Protein AF-A0A1G1FJ54-F1 (afdb_monomer)

Solvent-accessible surface area (backbone atoms only — not comparable to full-atom values): 9979 Å² total; per-residue (Å²): 138,80,79,83,78,79,80,74,56,72,66,58,54,52,51,51,53,50,50,53,51,52,52,52,50,51,50,51,52,50,54,48,51,51,51,51,52,49,51,51,52,30,52,54,30,27,48,50,33,50,55,50,43,45,62,42,48,56,47,57,76,67,45,85,83,59,65,62,60,59,53,53,58,75,43,44,70,59,38,48,54,28,48,55,57,27,47,71,51,42,58,76,86,51,28,61,59,47,52,52,42,47,47,54,47,52,49,55,61,60,71,51,74,78,68,86,75,81,49,68,68,60,46,51,51,51,40,55,50,49,53,53,43,52,51,60,47,46,59,78,54,43,67,89,73,50,52,75,67,53,54,50,53,53,50,52,51,51,51,52,51,49,53,52,50,52,55,55,53,60,62,62,74,72,76,122

Radius of gyration: 26.47 Å; Cα contacts (8 Å, |Δi|>4): 74; chains: 1; bounding box: 89×39×66 Å

Foldseek 3Di:
DDDPPPPDPPVVVVVVVVVVVVVVVVVVVVVVVVVVVLVLQLLLLLVQLCVLCVQLLVCLVPCPPDQNLCSCVVSVVSNVVSLVSNLVSADPVVNVQLVVLVVVLVVVNVVCPPDDPPDSVVRNVVSVVNNVSSVSNSVSSCPVVDDPVNVVVSVVVVVVVVVVVVVVVVVVVVPD

Mean predicted aligned error: 14.03 Å

pLDDT: mean 73.48, std 14.41, range [42.59, 93.81]

Secondary structure (DSSP, 8-state):
---------HHHHHHHHHHHHHHHHHHHHHHHHHHHHHHHHHHHHHHHHHHHHHHHHHHHHH-SSS-HHHHHHHHHHHHHHHHHHHHHHS-HHHHHHHHHHHHHHHHHHHH--------HHHHHHHHHHHHHHHHHHHGGGTTTTS-HHHHHHHHHHHHHHHHHHHHHHHHHTT--

Sequence (176 aa):
MGEPNQITDPFMDKLIIAAISAIGGAICVYLGAVRIAQKNRRVESGFKLYDTFRHTINSLERAENFDTQDILKRDFGEQTRAAEHFGFFLPLRQRKAFTKAWNAYKQKYSENKFSDIGERDKRDSLRKFALNHIYNILKFTGYRQYTFREKIKILWNNIKLKIKKTAQQGVQGNRD

Structure (mmCIF, N/CA/C/O backbone):
data_AF-A0A1G1FJ54-F1
#
_entry.id   AF-A0A1G1FJ54-F1
#
loop_
_atom_site.group_PDB
_atom_site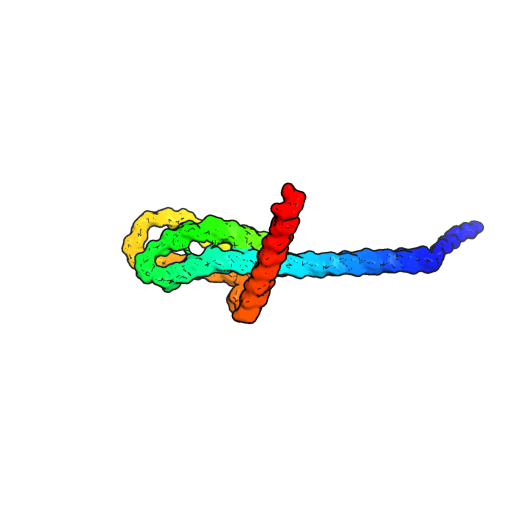.id
_atom_site.type_symbol
_atom_site.label_atom_id
_atom_site.label_alt_id
_atom_site.label_comp_id
_atom_site.label_asym_id
_atom_site.label_entity_id
_atom_site.label_seq_id
_atom_site.pdbx_PDB_ins_code
_atom_site.Cartn_x
_atom_site.Cartn_y
_atom_site.Cartn_z
_atom_site.occupancy
_atom_site.B_iso_or_equiv
_atom_site.auth_seq_id
_atom_site.auth_comp_id
_atom_site.auth_asym_id
_atom_site.auth_atom_id
_atom_site.pdbx_PDB_model_num
ATOM 1 N N . MET A 1 1 ? 66.825 -1.710 -36.374 1.00 44.09 1 MET A N 1
ATOM 2 C CA . MET A 1 1 ? 65.741 -2.035 -35.427 1.00 44.09 1 MET A CA 1
ATOM 3 C C . MET A 1 1 ? 64.558 -1.168 -35.815 1.00 44.09 1 MET A C 1
ATOM 5 O O . MET A 1 1 ? 64.580 0.016 -35.524 1.00 44.09 1 MET A O 1
ATOM 9 N N . GLY A 1 2 ? 63.636 -1.701 -36.618 1.00 42.59 2 GLY A N 1
ATOM 10 C CA . GLY A 1 2 ? 62.422 -0.983 -37.005 1.00 42.59 2 GLY A CA 1
ATOM 11 C C . GLY A 1 2 ? 61.306 -1.381 -36.053 1.00 42.59 2 GLY A C 1
ATOM 12 O O . GLY A 1 2 ? 60.999 -2.568 -35.960 1.00 42.59 2 GLY A O 1
ATOM 13 N N . GLU A 1 3 ? 60.753 -0.421 -35.318 1.00 51.97 3 GLU A N 1
ATOM 14 C CA . GLU A 1 3 ? 59.522 -0.650 -34.565 1.00 51.97 3 GLU A CA 1
ATOM 15 C C . GLU A 1 3 ? 58.370 -0.923 -35.546 1.00 51.97 3 GL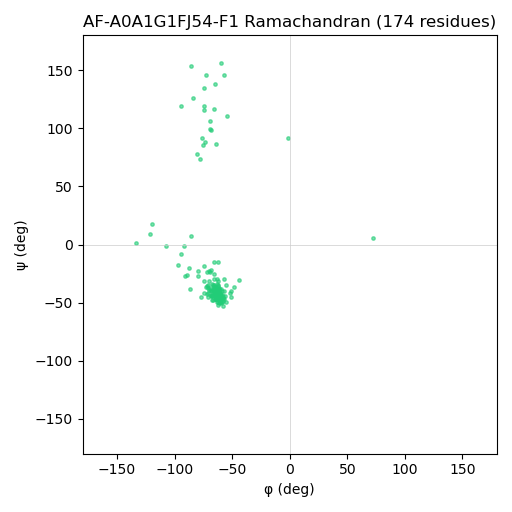U A C 1
ATOM 17 O O . GLU A 1 3 ? 58.281 -0.262 -3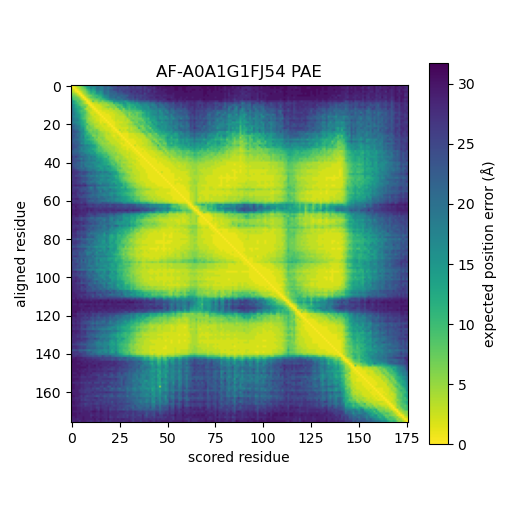6.587 1.00 51.97 3 GLU A O 1
ATOM 22 N N . PRO A 1 4 ? 57.486 -1.895 -35.265 1.00 48.50 4 PRO A N 1
ATOM 23 C CA . PRO A 1 4 ? 56.309 -2.108 -36.087 1.00 48.50 4 PRO A CA 1
ATOM 24 C C . PRO A 1 4 ? 55.343 -0.935 -35.888 1.00 48.50 4 PRO A C 1
ATOM 26 O O . PRO A 1 4 ? 54.674 -0.830 -34.861 1.00 48.50 4 PRO A O 1
ATOM 29 N N . ASN A 1 5 ? 55.265 -0.063 -36.897 1.00 54.47 5 ASN A N 1
ATOM 30 C CA . ASN A 1 5 ? 54.214 0.942 -37.025 1.00 54.47 5 ASN A CA 1
ATOM 31 C C . ASN A 1 5 ? 52.850 0.246 -36.959 1.00 54.47 5 ASN A C 1
ATOM 33 O O . ASN A 1 5 ? 52.464 -0.478 -37.880 1.00 54.47 5 ASN A O 1
ATOM 37 N N . GLN A 1 6 ? 52.116 0.468 -35.869 1.00 57.41 6 GLN A N 1
ATOM 38 C CA . GLN A 1 6 ? 50.710 0.102 -35.785 1.00 57.41 6 GLN A CA 1
ATOM 39 C C . GLN A 1 6 ? 49.927 1.011 -36.734 1.00 57.41 6 GLN A C 1
ATOM 41 O O . GLN A 1 6 ? 49.627 2.158 -36.417 1.00 57.41 6 GLN A O 1
ATOM 46 N N . ILE A 1 7 ? 49.623 0.500 -37.926 1.00 51.94 7 ILE A N 1
ATOM 47 C CA . ILE A 1 7 ? 48.659 1.118 -38.832 1.00 51.94 7 ILE A CA 1
ATOM 48 C C . ILE A 1 7 ? 47.275 0.794 -38.265 1.00 51.94 7 ILE A C 1
ATOM 50 O O . ILE A 1 7 ? 46.714 -0.265 -38.540 1.00 51.94 7 ILE A O 1
ATOM 54 N N . THR A 1 8 ? 46.736 1.673 -37.425 1.00 59.03 8 THR A N 1
ATOM 55 C CA . THR A 1 8 ? 45.304 1.661 -37.117 1.00 59.03 8 THR A CA 1
ATOM 56 C C . THR A 1 8 ? 44.565 2.226 -38.325 1.00 59.03 8 THR A C 1
ATOM 58 O O . THR A 1 8 ? 44.776 3.373 -38.718 1.00 59.03 8 THR A O 1
ATOM 61 N N . ASP A 1 9 ? 43.748 1.389 -38.966 1.00 62.34 9 ASP A N 1
ATOM 62 C CA . ASP A 1 9 ? 42.935 1.791 -40.110 1.00 62.34 9 ASP A CA 1
ATOM 63 C C . ASP A 1 9 ? 41.881 2.822 -39.647 1.00 62.34 9 ASP A C 1
ATOM 65 O O . ASP A 1 9 ? 41.004 2.481 -38.844 1.00 62.34 9 ASP A O 1
ATOM 69 N N . PRO A 1 10 ? 41.914 4.074 -40.145 1.00 64.88 10 PRO A N 1
ATOM 70 C CA . PRO A 1 10 ? 40.983 5.126 -39.735 1.00 64.88 10 PRO A CA 1
ATOM 71 C C . PRO A 1 10 ? 39.515 4.796 -40.057 1.00 64.88 10 PRO A C 1
ATOM 73 O O . PRO A 1 10 ? 38.603 5.446 -39.534 1.00 64.88 10 PRO A O 1
ATOM 76 N N . PHE A 1 11 ? 39.256 3.806 -40.917 1.00 62.19 11 PHE A N 1
ATOM 77 C CA . PHE A 1 11 ? 37.918 3.275 -41.156 1.00 62.19 11 PHE A CA 1
ATOM 78 C C . PHE A 1 11 ? 37.430 2.399 -39.993 1.00 62.19 11 PHE A C 1
ATOM 80 O O . PHE A 1 11 ? 36.283 2.537 -39.558 1.00 62.19 11 PHE A O 1
ATOM 87 N N . MET A 1 12 ? 38.308 1.558 -39.438 1.00 60.50 12 MET A N 1
ATOM 88 C CA . MET A 1 12 ? 38.001 0.695 -38.292 1.00 60.50 12 MET A CA 1
ATOM 89 C C . MET A 1 12 ? 37.719 1.518 -37.029 1.00 60.50 12 MET A C 1
ATOM 91 O O . MET A 1 12 ? 36.759 1.224 -36.316 1.00 60.50 12 MET A O 1
ATOM 95 N N . ASP A 1 13 ? 38.449 2.614 -36.810 1.00 64.94 13 ASP A N 1
ATOM 96 C CA . ASP A 1 13 ? 38.224 3.510 -35.665 1.00 64.94 13 ASP A CA 1
ATOM 97 C C . ASP A 1 13 ? 36.850 4.200 -35.717 1.00 64.94 13 ASP A C 1
ATOM 99 O O . ASP A 1 13 ? 36.134 4.274 -34.714 1.00 64.94 13 ASP A O 1
ATOM 103 N N . LYS A 1 14 ? 36.412 4.648 -36.903 1.00 71.00 14 LYS A N 1
ATOM 104 C CA . LYS A 1 14 ? 35.072 5.239 -37.089 1.00 71.00 14 LYS A CA 1
ATOM 105 C C . LYS A 1 14 ? 33.958 4.220 -36.855 1.00 71.00 14 LYS A C 1
ATOM 107 O O . LYS A 1 14 ? 32.919 4.567 -36.291 1.00 71.00 14 LYS A O 1
ATOM 112 N N . LEU A 1 15 ? 34.177 2.971 -37.262 1.00 69.25 15 LEU A N 1
ATOM 113 C CA . LEU A 1 15 ? 33.213 1.884 -37.104 1.00 69.25 15 LEU A CA 1
ATOM 114 C C . LEU A 1 15 ? 33.066 1.479 -35.627 1.00 69.25 15 LEU A C 1
ATOM 116 O O . LEU A 1 15 ? 31.947 1.288 -35.148 1.00 69.25 15 LEU A O 1
ATOM 120 N N . ILE A 1 16 ? 34.174 1.463 -34.878 1.00 71.81 16 ILE A N 1
ATOM 121 C CA . ILE A 1 16 ? 34.190 1.239 -33.424 1.00 71.81 16 ILE A CA 1
ATOM 122 C C . ILE A 1 16 ? 33.455 2.371 -32.686 1.00 71.81 16 ILE A C 1
ATOM 124 O O . ILE A 1 16 ? 32.590 2.099 -31.851 1.00 71.81 16 ILE A O 1
ATOM 128 N N . ILE A 1 17 ? 33.722 3.640 -33.021 1.00 73.62 17 ILE A N 1
ATOM 129 C CA . ILE A 1 17 ? 33.054 4.799 -32.396 1.00 73.62 17 ILE A CA 1
ATOM 130 C C . ILE A 1 17 ? 31.543 4.794 -32.677 1.00 73.62 17 ILE A C 1
ATOM 132 O O . ILE A 1 17 ? 30.739 5.055 -31.772 1.00 73.62 17 ILE A O 1
ATOM 136 N N . ALA A 1 18 ? 31.136 4.462 -33.905 1.00 70.50 18 ALA A N 1
ATOM 137 C CA . ALA A 1 18 ? 29.727 4.340 -34.272 1.00 70.50 18 ALA A CA 1
ATOM 138 C C . ALA A 1 18 ? 29.033 3.204 -33.500 1.00 70.50 18 ALA A C 1
ATOM 140 O O . ALA A 1 18 ? 27.938 3.405 -32.968 1.00 70.50 18 ALA A O 1
ATOM 141 N N . ALA A 1 19 ? 29.685 2.044 -33.365 1.00 68.31 19 ALA A N 1
ATOM 142 C CA . ALA 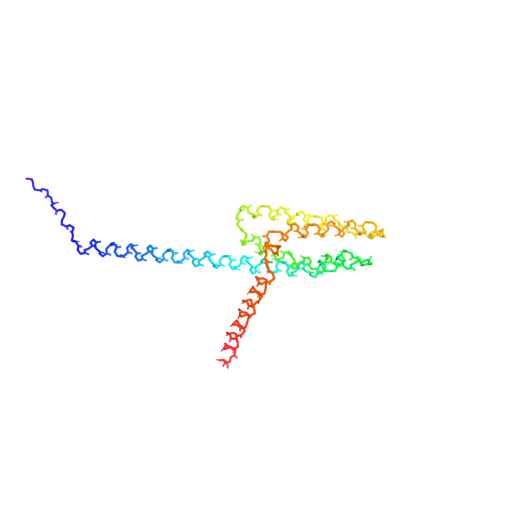A 1 19 ? 29.160 0.908 -32.609 1.00 68.31 19 ALA A CA 1
ATOM 143 C C . ALA A 1 19 ? 29.000 1.227 -31.112 1.00 68.31 19 ALA A C 1
ATOM 145 O O . ALA A 1 19 ? 27.942 0.967 -30.537 1.00 68.31 19 ALA A O 1
ATOM 146 N N . ILE A 1 20 ? 30.000 1.862 -30.487 1.00 72.88 20 ILE A N 1
ATOM 147 C CA . ILE A 1 20 ? 29.936 2.282 -29.076 1.00 72.88 20 ILE A CA 1
ATOM 148 C C . ILE A 1 20 ? 28.807 3.299 -28.862 1.00 72.88 20 ILE A C 1
ATOM 150 O O . ILE A 1 20 ? 28.046 3.187 -27.899 1.00 72.88 20 ILE A O 1
ATOM 154 N N . SER A 1 21 ? 28.652 4.256 -29.779 1.00 72.06 21 SER A N 1
ATOM 155 C CA . SER A 1 21 ? 27.600 5.279 -29.707 1.00 72.06 21 SER A CA 1
ATOM 156 C C . SER A 1 21 ? 26.198 4.675 -29.847 1.00 72.06 21 SER A C 1
ATOM 158 O O . SER A 1 21 ? 25.289 5.038 -29.097 1.00 72.06 21 SER A O 1
ATOM 160 N N . ALA A 1 22 ? 26.022 3.710 -30.754 1.00 71.56 22 ALA A N 1
ATOM 161 C CA . ALA A 1 22 ? 24.760 2.998 -30.938 1.00 71.56 22 ALA A CA 1
ATOM 162 C C . ALA A 1 22 ? 24.394 2.147 -29.708 1.00 71.56 22 ALA A C 1
ATOM 164 O O . ALA A 1 22 ? 23.253 2.196 -29.239 1.00 71.56 22 ALA A O 1
ATOM 165 N N . ILE A 1 23 ? 25.365 1.426 -29.136 1.00 76.69 23 ILE A N 1
ATOM 166 C CA . ILE A 1 23 ? 25.178 0.629 -27.914 1.00 76.69 23 ILE A CA 1
ATOM 167 C C . ILE A 1 23 ? 24.843 1.542 -26.727 1.00 76.69 23 ILE A C 1
ATOM 169 O O . ILE A 1 23 ? 23.872 1.291 -26.010 1.00 76.69 23 ILE A O 1
ATOM 173 N N . GLY A 1 24 ? 25.587 2.636 -26.546 1.00 70.62 24 GLY A N 1
ATOM 174 C CA . GLY A 1 24 ? 25.329 3.623 -25.496 1.00 70.62 24 GLY A CA 1
ATOM 175 C C . GLY A 1 24 ? 23.935 4.249 -25.610 1.00 70.62 24 GLY A C 1
ATOM 176 O O . GLY A 1 24 ? 23.204 4.324 -24.620 1.00 70.62 24 GLY A O 1
ATOM 177 N N . GLY A 1 25 ? 23.522 4.626 -26.825 1.00 73.00 25 GLY A N 1
ATOM 178 C CA . GLY A 1 25 ? 22.178 5.131 -27.106 1.00 73.00 25 GLY A CA 1
ATOM 179 C C . GLY A 1 25 ? 21.081 4.118 -26.765 1.00 73.00 25 GLY A C 1
ATOM 180 O O . GLY A 1 25 ? 20.123 4.457 -26.064 1.00 73.00 25 GLY A O 1
ATOM 181 N N . ALA A 1 26 ? 21.243 2.858 -27.181 1.00 72.69 26 ALA A N 1
ATOM 182 C CA . ALA A 1 26 ? 20.293 1.784 -26.892 1.00 72.69 26 ALA A CA 1
ATOM 183 C C . ALA A 1 26 ? 20.158 1.513 -25.382 1.00 72.69 26 ALA A C 1
ATOM 185 O O . ALA A 1 26 ? 19.041 1.384 -24.874 1.00 72.69 26 ALA A O 1
ATOM 186 N N . ILE A 1 27 ? 21.276 1.502 -24.645 1.00 78.81 27 ILE A N 1
ATOM 187 C CA . ILE A 1 27 ? 21.284 1.343 -23.184 1.00 78.81 27 ILE A CA 1
ATOM 188 C C . ILE A 1 27 ? 20.539 2.503 -22.513 1.00 78.81 27 ILE A C 1
ATOM 190 O O . ILE A 1 27 ? 19.690 2.271 -21.651 1.00 78.81 27 ILE A O 1
ATOM 194 N N . CYS A 1 28 ? 20.797 3.748 -22.918 1.00 70.75 28 CYS A N 1
ATOM 195 C CA . CYS A 1 28 ? 20.122 4.923 -22.362 1.00 70.75 28 CYS A CA 1
ATOM 196 C C . CYS A 1 28 ? 18.604 4.894 -22.593 1.00 70.75 28 CYS A C 1
ATOM 198 O O . CYS A 1 28 ? 17.834 5.142 -21.658 1.00 70.75 28 CYS A O 1
ATOM 200 N N . VAL A 1 29 ? 18.163 4.542 -23.806 1.00 74.94 29 VAL A N 1
ATOM 201 C CA . VAL A 1 29 ? 16.735 4.403 -24.136 1.00 74.94 29 VAL A CA 1
ATOM 202 C C . VAL A 1 29 ? 16.095 3.284 -23.313 1.00 74.94 29 VAL A C 1
ATOM 204 O O . VAL A 1 29 ? 15.032 3.490 -22.722 1.00 74.94 29 VAL A O 1
ATOM 207 N N . TYR A 1 30 ? 16.758 2.130 -23.197 1.00 76.00 30 TYR A N 1
ATOM 208 C CA . TYR A 1 30 ? 16.279 1.008 -22.390 1.00 76.00 30 TYR A CA 1
ATOM 209 C C . TYR A 1 30 ? 16.140 1.383 -20.908 1.00 76.00 30 TYR A C 1
ATOM 211 O O . TYR A 1 30 ? 15.076 1.194 -20.314 1.00 76.00 30 TYR A O 1
ATOM 219 N N . LEU A 1 31 ? 17.170 1.988 -20.309 1.00 76.62 31 LEU A N 1
ATOM 220 C CA . LEU A 1 31 ? 17.135 2.437 -18.914 1.00 76.62 31 LEU A CA 1
ATOM 221 C C . LEU A 1 31 ? 16.042 3.492 -18.679 1.00 76.62 31 LEU A C 1
ATOM 223 O O . LEU A 1 31 ? 15.364 3.464 -17.645 1.00 76.62 31 LEU A O 1
ATOM 227 N N . GLY A 1 32 ? 15.831 4.396 -19.641 1.00 72.38 32 GLY A N 1
ATOM 228 C CA . GLY A 1 32 ? 14.728 5.356 -19.629 1.00 72.38 32 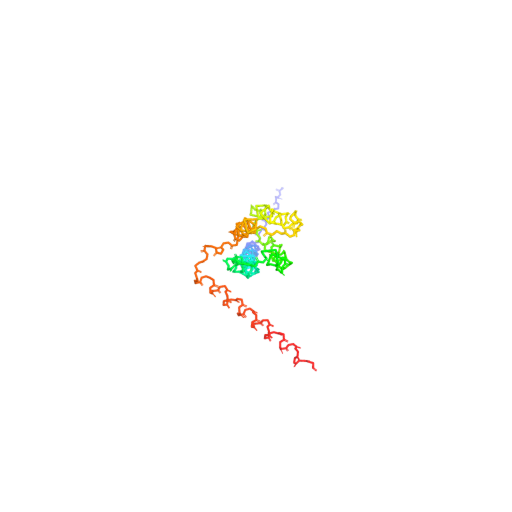GLY A CA 1
ATOM 229 C C . GLY A 1 32 ? 13.360 4.669 -19.628 1.00 72.38 32 GLY A C 1
ATOM 230 O O . GLY A 1 32 ? 12.526 4.948 -18.761 1.00 72.38 32 GLY A O 1
ATOM 231 N N . ALA A 1 33 ? 13.148 3.714 -20.536 1.00 74.00 33 ALA A N 1
ATOM 232 C CA . ALA A 1 33 ? 11.910 2.943 -20.631 1.00 74.00 33 ALA A CA 1
ATOM 233 C C . ALA A 1 33 ? 11.633 2.127 -19.356 1.00 74.00 33 ALA A C 1
ATOM 235 O O . ALA A 1 33 ? 10.508 2.136 -18.847 1.00 74.00 33 ALA A O 1
ATOM 236 N N . VAL A 1 34 ? 12.658 1.491 -18.777 1.00 74.38 34 VAL A N 1
ATOM 237 C CA . VAL A 1 34 ? 12.549 0.743 -17.514 1.00 74.38 34 VAL A CA 1
ATOM 238 C C . VAL A 1 34 ? 12.144 1.665 -16.361 1.00 74.38 34 VAL A C 1
ATOM 240 O O . VAL A 1 34 ? 11.240 1.321 -15.594 1.00 74.38 34 VAL A O 1
ATOM 243 N N . ARG A 1 35 ? 12.739 2.863 -16.252 1.00 75.12 35 ARG A N 1
ATOM 244 C CA . ARG A 1 35 ? 12.351 3.852 -15.228 1.00 75.12 35 ARG A CA 1
ATOM 245 C C . ARG A 1 35 ? 10.896 4.294 -15.375 1.00 75.12 35 ARG A C 1
ATOM 247 O O . ARG A 1 35 ? 10.183 4.379 -14.373 1.00 75.12 35 ARG A O 1
ATOM 254 N N . ILE A 1 36 ? 10.438 4.547 -16.602 1.00 73.44 36 ILE A N 1
ATOM 255 C CA . ILE A 1 36 ? 9.043 4.927 -16.878 1.00 73.44 36 ILE A CA 1
ATOM 256 C C . ILE A 1 36 ? 8.093 3.781 -16.509 1.00 73.44 36 ILE A C 1
ATOM 258 O O . ILE A 1 36 ? 7.098 4.001 -15.815 1.00 73.44 36 ILE A O 1
ATOM 262 N N . ALA A 1 37 ? 8.419 2.546 -16.897 1.00 74.56 37 ALA A N 1
ATOM 263 C CA . ALA A 1 37 ? 7.619 1.370 -16.573 1.00 74.56 37 ALA A CA 1
ATOM 264 C C . ALA A 1 37 ? 7.519 1.140 -15.056 1.00 74.56 37 ALA A C 1
ATOM 266 O O . ALA A 1 37 ? 6.427 0.900 -14.541 1.00 74.56 37 ALA A O 1
ATOM 267 N N . GLN A 1 38 ? 8.626 1.271 -14.317 1.00 77.00 38 GLN A N 1
ATOM 268 C CA . GLN A 1 38 ? 8.625 1.171 -12.854 1.00 77.00 38 GLN A CA 1
ATOM 269 C C . GLN A 1 38 ? 7.787 2.273 -12.198 1.00 77.00 38 GLN A C 1
ATOM 271 O O . GLN A 1 38 ? 7.016 1.988 -11.280 1.00 77.00 38 GLN A O 1
ATOM 276 N N . LYS A 1 39 ? 7.879 3.518 -12.689 1.00 79.75 39 LYS A N 1
ATOM 277 C CA . LYS A 1 39 ? 7.046 4.631 -12.211 1.00 79.75 39 LYS A CA 1
ATOM 278 C C . LYS A 1 39 ? 5.558 4.336 -12.415 1.00 79.75 39 LYS A C 1
ATOM 280 O O . LYS A 1 39 ? 4.779 4.511 -11.482 1.00 79.75 39 LYS A O 1
ATOM 285 N N . ASN A 1 40 ? 5.174 3.836 -13.588 1.00 78.69 40 ASN A N 1
ATOM 286 C CA . ASN A 1 40 ? 3.783 3.486 -13.884 1.00 78.69 40 ASN A CA 1
ATOM 287 C C .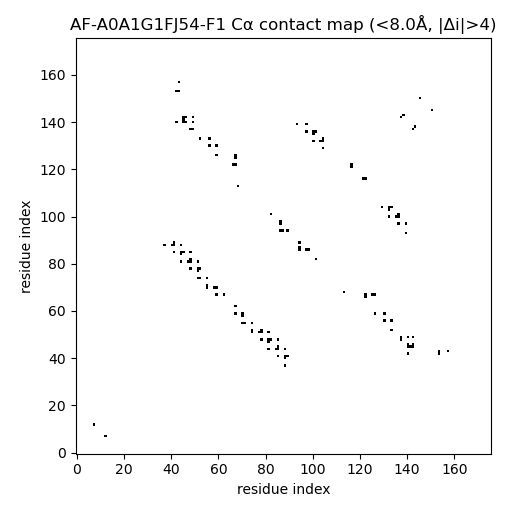 ASN A 1 40 ? 3.280 2.343 -12.992 1.00 78.69 40 ASN A C 1
ATOM 289 O O . ASN A 1 40 ? 2.210 2.468 -12.401 1.00 78.69 40 ASN A O 1
ATOM 293 N N . ARG A 1 41 ? 4.078 1.282 -12.803 1.00 82.88 41 ARG A N 1
ATOM 294 C CA . ARG A 1 41 ? 3.733 0.165 -11.901 1.00 82.88 41 ARG A CA 1
ATOM 295 C C . ARG A 1 41 ? 3.583 0.613 -10.449 1.00 82.88 41 ARG A C 1
ATOM 297 O O . ARG A 1 41 ? 2.691 0.140 -9.745 1.00 82.88 41 ARG A O 1
ATOM 304 N N . ARG A 1 42 ? 4.414 1.553 -9.988 1.00 85.38 42 ARG A N 1
ATOM 305 C CA . ARG A 1 42 ? 4.272 2.159 -8.657 1.00 85.38 42 ARG A CA 1
ATOM 306 C C . ARG A 1 42 ? 2.952 2.918 -8.518 1.00 85.38 42 ARG A C 1
ATOM 308 O O . ARG A 1 42 ? 2.282 2.783 -7.501 1.00 85.38 42 ARG A O 1
ATOM 315 N N . VAL A 1 43 ? 2.587 3.717 -9.518 1.00 83.06 43 VAL A N 1
ATOM 316 C CA . VAL A 1 43 ? 1.331 4.479 -9.506 1.00 83.06 43 VAL A CA 1
ATOM 317 C C . VAL A 1 43 ? 0.126 3.537 -9.522 1.00 83.06 43 VAL A C 1
ATOM 319 O O . VAL A 1 43 ? -0.768 3.675 -8.695 1.00 83.06 43 VAL A O 1
ATOM 322 N N . GLU A 1 44 ? 0.129 2.535 -10.401 1.00 84.38 44 GLU A N 1
ATOM 323 C CA . GLU A 1 44 ? -0.943 1.540 -10.507 1.00 84.38 44 GLU A CA 1
ATOM 324 C C . GLU A 1 44 ? -1.113 0.731 -9.212 1.00 84.38 44 GLU A C 1
ATOM 326 O O . GLU A 1 44 ? -2.222 0.599 -8.693 1.00 84.38 44 GLU A O 1
ATOM 331 N N . SER A 1 45 ? -0.014 0.233 -8.639 1.00 87.56 45 SER A N 1
ATOM 332 C CA . SER A 1 45 ? -0.053 -0.488 -7.360 1.00 87.56 45 SER A CA 1
ATOM 333 C C . SER A 1 45 ? -0.478 0.408 -6.195 1.00 87.56 45 SER A C 1
ATOM 335 O O . SER A 1 45 ? -1.215 -0.045 -5.322 1.00 87.56 45 SER A O 1
ATOM 337 N N . GLY A 1 46 ? -0.088 1.686 -6.205 1.00 88.12 46 GLY A N 1
ATOM 338 C CA . GLY A 1 46 ? -0.562 2.675 -5.240 1.00 88.12 46 GLY A CA 1
ATOM 339 C C . GLY A 1 46 ? -2.065 2.926 -5.356 1.00 88.12 46 GLY A C 1
ATOM 340 O O . GLY A 1 46 ? -2.732 3.055 -4.331 1.00 88.12 46 GLY A O 1
ATOM 341 N N . PHE A 1 47 ? -2.607 2.961 -6.582 1.00 84.88 47 PHE A N 1
ATOM 342 C CA . PHE A 1 47 ? -4.047 3.105 -6.816 1.00 84.88 47 PHE A CA 1
ATOM 343 C C . PHE A 1 47 ? -4.796 1.925 -6.222 1.00 84.88 47 PHE A C 1
ATOM 345 O O . PHE A 1 47 ? -5.741 2.110 -5.467 1.00 84.88 47 PHE A O 1
ATOM 352 N N . LYS A 1 48 ? -4.333 0.713 -6.539 1.00 87.06 48 LYS A N 1
ATOM 353 C CA . LYS A 1 48 ? -4.935 -0.521 -6.045 1.00 87.06 48 LYS A CA 1
ATOM 354 C C . LYS A 1 48 ? -4.923 -0.561 -4.519 1.00 87.06 48 LYS A C 1
ATOM 356 O O . LYS A 1 48 ? -5.942 -0.876 -3.921 1.00 87.06 48 LYS A O 1
ATOM 361 N N . LEU A 1 49 ? -3.810 -0.170 -3.895 1.00 91.25 49 LEU A N 1
ATOM 362 C CA . LEU A 1 49 ? -3.722 -0.048 -2.441 1.00 91.25 49 LEU A CA 1
ATOM 363 C C . LEU A 1 49 ? -4.757 0.938 -1.891 1.00 91.25 49 LEU A C 1
ATOM 365 O O . LEU A 1 49 ? -5.503 0.597 -0.977 1.00 91.25 49 LEU A O 1
ATOM 369 N N . TYR A 1 50 ? -4.841 2.139 -2.463 1.00 89.38 50 TYR A N 1
ATOM 370 C CA . TYR A 1 50 ? -5.836 3.130 -2.055 1.00 89.38 50 TYR A CA 1
ATOM 371 C C . TYR A 1 50 ? -7.270 2.610 -2.199 1.00 89.38 50 TYR A C 1
ATOM 373 O O . TYR A 1 50 ? -8.060 2.744 -1.269 1.00 89.38 50 TYR A O 1
ATOM 381 N N . ASP A 1 51 ? -7.589 1.988 -3.329 1.00 86.31 51 ASP A N 1
ATOM 382 C CA . ASP A 1 51 ? -8.920 1.464 -3.628 1.00 86.31 51 ASP A CA 1
ATOM 383 C C . ASP A 1 51 ? -9.332 0.364 -2.635 1.00 86.31 51 ASP A C 1
ATOM 385 O O . ASP A 1 51 ? -10.426 0.425 -2.078 1.00 86.31 51 ASP A O 1
ATOM 389 N N . THR A 1 52 ? -8.410 -0.545 -2.282 1.00 89.25 52 THR A N 1
ATOM 390 C CA . THR A 1 52 ? -8.665 -1.575 -1.252 1.00 89.25 52 THR A CA 1
ATOM 391 C C . THR A 1 52 ? -8.930 -0.997 0.141 1.00 89.25 52 THR A C 1
ATOM 393 O O . THR A 1 52 ? -9.682 -1.577 0.918 1.00 89.25 52 THR A O 1
ATOM 396 N N . PHE A 1 53 ? -8.361 0.167 0.470 1.00 88.50 53 PHE A N 1
ATOM 397 C CA . PHE A 1 53 ? -8.638 0.850 1.737 1.00 88.50 53 PHE A CA 1
ATOM 398 C C . PHE A 1 53 ? -9.851 1.774 1.675 1.00 88.50 53 PHE A C 1
ATOM 400 O O . PHE A 1 53 ? -10.404 2.116 2.717 1.00 88.50 53 PHE A O 1
ATOM 407 N N . ARG A 1 54 ? -10.283 2.195 0.483 1.00 85.62 54 ARG A N 1
ATOM 408 C CA . ARG A 1 54 ? -11.359 3.176 0.308 1.00 85.62 54 ARG A CA 1
ATOM 409 C C . ARG A 1 54 ? -12.674 2.692 0.910 1.00 85.62 54 ARG A C 1
ATOM 411 O O . ARG A 1 54 ? -13.349 3.462 1.590 1.00 85.62 54 ARG A O 1
ATOM 418 N N . HIS A 1 55 ? -13.031 1.430 0.681 1.00 81.00 55 HIS A N 1
ATOM 419 C CA . HIS A 1 55 ? -14.250 0.843 1.240 1.00 81.00 55 HIS A CA 1
ATOM 420 C C . HIS A 1 55 ? -14.206 0.789 2.767 1.00 81.00 55 HIS A C 1
ATOM 422 O O . HIS A 1 55 ? -15.178 1.171 3.421 1.00 81.00 55 HIS A O 1
ATOM 428 N N . THR A 1 56 ? -13.066 0.398 3.332 1.00 85.50 56 THR A N 1
ATOM 429 C CA . THR A 1 56 ? -12.836 0.374 4.778 1.00 85.50 56 THR A CA 1
ATOM 430 C C . THR A 1 56 ? -12.887 1.780 5.373 1.00 85.50 56 THR A C 1
ATOM 432 O O . THR A 1 56 ? -13.614 1.985 6.334 1.00 85.50 56 THR A O 1
ATOM 435 N N . ILE A 1 57 ? -12.220 2.775 4.774 1.00 85.94 57 ILE A N 1
ATOM 436 C CA . ILE A 1 57 ? -12.263 4.181 5.219 1.00 85.94 57 ILE A CA 1
ATOM 437 C C . ILE A 1 57 ? -13.700 4.698 5.226 1.00 85.94 57 ILE A C 1
ATOM 439 O O . ILE A 1 57 ? -14.167 5.162 6.258 1.00 85.94 57 ILE A O 1
ATOM 443 N N . ASN A 1 58 ? -14.424 4.555 4.113 1.00 83.69 58 ASN A N 1
ATOM 444 C CA . ASN A 1 58 ? -15.809 5.017 4.018 1.00 83.69 58 ASN A CA 1
ATOM 445 C C . ASN A 1 58 ? -16.710 4.340 5.058 1.00 83.69 58 ASN A C 1
ATOM 447 O O . ASN A 1 58 ? -17.603 4.977 5.610 1.00 83.69 58 ASN A O 1
ATOM 451 N N . SER A 1 59 ? -16.483 3.049 5.314 1.00 82.44 59 SER A N 1
ATOM 452 C CA . SER A 1 59 ? -17.234 2.294 6.319 1.00 82.44 59 SER A CA 1
ATOM 453 C C . SER A 1 59 ? -16.898 2.788 7.730 1.00 82.44 59 SER A C 1
ATOM 455 O O . SER A 1 59 ? -17.804 3.032 8.513 1.00 82.44 59 SER A O 1
ATOM 457 N N . LEU A 1 60 ? -15.617 3.016 8.040 1.00 80.44 60 LEU A N 1
ATOM 458 C CA . LEU A 1 60 ? -15.150 3.539 9.329 1.00 80.44 60 LEU A CA 1
ATOM 459 C C . LEU A 1 60 ? -15.574 4.995 9.577 1.00 80.44 60 LEU A C 1
ATOM 461 O O . LEU A 1 60 ? -15.824 5.383 10.713 1.00 80.44 60 LEU A O 1
ATOM 465 N N . GLU A 1 61 ? -15.657 5.829 8.544 1.00 80.94 61 GLU A N 1
ATOM 466 C CA . GLU A 1 61 ? -16.084 7.227 8.682 1.00 80.94 61 GLU A CA 1
ATOM 467 C C . GLU A 1 61 ? -17.595 7.346 8.907 1.00 80.94 61 GLU A C 1
ATOM 469 O O . GLU A 1 61 ? -18.028 8.239 9.629 1.00 80.94 61 GLU A O 1
ATOM 474 N N . ARG A 1 62 ? -18.383 6.420 8.344 1.00 75.12 62 ARG A N 1
ATOM 475 C CA . ARG A 1 62 ? -19.852 6.378 8.470 1.00 75.12 62 ARG A CA 1
ATOM 476 C C . ARG A 1 62 ? -20.356 5.480 9.604 1.00 75.12 62 ARG A C 1
ATOM 478 O O . ARG A 1 62 ? -21.553 5.457 9.874 1.00 75.12 62 ARG A O 1
ATOM 485 N N . ALA A 1 63 ? -19.474 4.718 10.246 1.00 62.44 63 ALA A N 1
ATOM 486 C CA . ALA A 1 63 ? -19.827 3.820 11.337 1.00 62.44 63 ALA A CA 1
ATOM 487 C C . ALA A 1 63 ? -20.081 4.604 12.633 1.00 62.44 63 ALA A C 1
ATOM 489 O O . ALA A 1 63 ? -19.185 4.741 13.461 1.00 62.44 63 ALA A O 1
ATOM 490 N N . GLU A 1 64 ? -21.307 5.098 12.822 1.00 60.47 64 GLU A N 1
ATOM 491 C CA . GLU A 1 64 ? -21.765 5.573 14.139 1.00 60.47 64 GLU A CA 1
ATOM 492 C C . GLU A 1 64 ? -22.182 4.406 15.055 1.00 60.47 64 GLU A C 1
ATOM 494 O O . GLU A 1 64 ? -22.025 4.505 16.269 1.00 60.47 64 GLU A O 1
ATOM 499 N N . ASN A 1 65 ? -22.627 3.273 14.481 1.00 56.38 65 ASN A N 1
ATOM 500 C CA . ASN A 1 65 ? -23.170 2.119 15.221 1.00 56.38 65 ASN A CA 1
ATOM 501 C C . ASN A 1 65 ? -22.633 0.737 14.781 1.00 56.38 65 ASN A C 1
ATOM 503 O O . ASN A 1 65 ? -23.071 -0.277 15.317 1.00 56.38 65 ASN A O 1
ATOM 507 N N . PHE A 1 66 ? -21.722 0.662 13.805 1.00 59.91 66 PHE A N 1
ATOM 508 C CA . PHE A 1 66 ? -21.231 -0.620 13.273 1.00 59.91 66 PHE A CA 1
ATOM 509 C C . PHE A 1 66 ? -20.059 -1.189 14.078 1.00 59.91 66 PHE A C 1
ATOM 511 O O . PHE A 1 66 ? -19.269 -0.439 14.659 1.00 59.91 66 PHE A O 1
ATOM 518 N N . ASP A 1 67 ? -19.908 -2.517 14.049 1.00 72.69 67 ASP A N 1
ATOM 519 C CA . ASP A 1 67 ? -18.710 -3.170 14.561 1.00 72.69 67 ASP A CA 1
ATOM 520 C C . ASP A 1 67 ? -17.514 -2.847 13.650 1.00 72.69 67 ASP A C 1
ATOM 522 O O . ASP A 1 67 ? -17.310 -3.426 12.579 1.00 72.69 67 ASP A O 1
ATOM 526 N N . THR A 1 68 ? -16.715 -1.874 14.091 1.00 73.31 68 THR A N 1
ATOM 527 C CA . THR A 1 68 ? -15.420 -1.490 13.516 1.00 73.31 68 THR A CA 1
ATOM 528 C C . THR A 1 68 ? -14.555 -2.710 13.177 1.00 73.31 68 THR A C 1
ATOM 530 O O . THR A 1 68 ? -13.779 -2.659 12.225 1.00 73.31 68 THR A O 1
ATOM 533 N N . GLN A 1 69 ? -14.682 -3.818 13.908 1.00 74.94 69 GLN A N 1
ATOM 534 C CA . GLN A 1 69 ? -13.905 -5.028 13.660 1.00 74.94 69 GLN A CA 1
ATOM 535 C C . GLN A 1 69 ? -14.310 -5.751 12.387 1.00 74.94 69 GLN A C 1
ATOM 537 O O . GLN A 1 69 ? -13.434 -6.144 11.621 1.00 74.94 69 GLN A O 1
ATOM 542 N N . ASP A 1 70 ? -15.607 -5.924 12.147 1.00 78.31 70 ASP A N 1
ATOM 543 C CA . ASP A 1 70 ? -16.099 -6.603 10.949 1.00 78.31 70 ASP A CA 1
ATOM 544 C C . ASP A 1 70 ? -15.700 -5.823 9.700 1.00 78.31 70 ASP A C 1
ATOM 546 O O . ASP A 1 70 ? -15.254 -6.399 8.706 1.00 78.31 70 ASP A O 1
ATOM 550 N N . ILE A 1 71 ? -15.737 -4.492 9.796 1.00 78.62 71 ILE A N 1
ATOM 551 C CA . ILE A 1 71 ? -15.247 -3.588 8.754 1.00 78.62 71 ILE A CA 1
ATOM 552 C C . ILE A 1 71 ? -13.755 -3.818 8.479 1.00 78.62 71 ILE A C 1
ATOM 554 O O . ILE A 1 71 ? -13.346 -3.871 7.319 1.00 78.62 71 ILE A O 1
ATOM 558 N N . LEU A 1 72 ? -12.935 -3.950 9.526 1.00 80.31 72 LEU A N 1
ATOM 559 C CA . LEU A 1 72 ? -11.498 -4.183 9.376 1.00 80.31 72 LEU A CA 1
ATOM 560 C C . LEU A 1 72 ? -11.195 -5.590 8.857 1.00 80.31 72 LEU A C 1
ATOM 562 O O . LEU A 1 72 ? -10.277 -5.740 8.055 1.00 80.31 72 LEU A O 1
ATOM 566 N N . LYS A 1 73 ? -11.956 -6.606 9.283 1.00 80.12 73 LYS A N 1
ATOM 567 C CA . LYS A 1 73 ? -11.748 -8.011 8.905 1.00 80.12 73 LYS A CA 1
ATOM 568 C C . LYS A 1 73 ? -12.107 -8.296 7.460 1.00 80.12 73 LYS A C 1
ATOM 570 O O . LYS A 1 73 ? -11.358 -9.004 6.786 1.00 80.12 73 LYS A O 1
ATOM 575 N N . ARG A 1 74 ? -13.218 -7.727 6.984 1.00 82.44 74 ARG A N 1
ATOM 576 C CA . ARG A 1 74 ? -13.771 -7.989 5.650 1.00 82.44 74 ARG A CA 1
ATOM 577 C C . ARG A 1 74 ? -12.731 -7.832 4.539 1.00 82.44 74 ARG A C 1
ATOM 579 O O . ARG A 1 74 ? -12.618 -8.700 3.681 1.00 82.44 74 ARG A O 1
ATOM 586 N N . ASP A 1 75 ? -11.941 -6.761 4.603 1.00 83.50 75 ASP A N 1
ATOM 587 C CA . ASP A 1 75 ? -11.061 -6.347 3.504 1.00 83.50 75 ASP A CA 1
ATOM 588 C C . ASP A 1 75 ? -9.561 -6.615 3.801 1.00 83.50 75 ASP A C 1
ATOM 590 O O . ASP A 1 75 ? -8.694 -6.355 2.961 1.00 83.50 75 ASP A O 1
ATOM 594 N N . PHE A 1 76 ? -9.211 -7.156 4.979 1.00 86.94 76 PHE A N 1
ATOM 595 C CA . PHE A 1 76 ? -7.816 -7.247 5.450 1.00 86.94 76 PHE A CA 1
ATOM 596 C C . PHE A 1 76 ? -6.909 -8.106 4.555 1.00 86.94 76 PHE A C 1
ATOM 598 O O . PHE A 1 76 ? -5.740 -7.774 4.320 1.00 86.94 76 PHE A O 1
ATOM 605 N N . GLY A 1 77 ? -7.438 -9.210 4.020 1.00 88.38 77 GLY A N 1
ATOM 606 C CA . GLY A 1 77 ? -6.697 -10.086 3.109 1.00 88.38 77 GLY A CA 1
ATOM 607 C C . GLY A 1 77 ? -6.336 -9.392 1.791 1.00 88.38 77 GLY A C 1
ATOM 608 O O . GLY A 1 77 ? -5.214 -9.527 1.295 1.00 88.38 77 GLY A O 1
ATOM 609 N N . GLU A 1 78 ? -7.254 -8.597 1.240 1.00 89.44 78 GLU A N 1
ATOM 610 C CA . GLU A 1 78 ? -7.017 -7.828 0.015 1.00 89.44 78 GLU A CA 1
ATOM 611 C C . GLU A 1 78 ? -6.055 -6.663 0.250 1.00 89.44 78 GLU A C 1
ATOM 613 O O . GLU A 1 78 ? -5.116 -6.475 -0.531 1.00 89.44 78 GLU A O 1
ATOM 618 N N . GLN A 1 79 ? -6.224 -5.947 1.366 1.00 91.31 79 GLN A N 1
ATOM 619 C CA . GLN A 1 79 ? -5.306 -4.896 1.810 1.00 91.31 79 GLN A CA 1
ATOM 620 C C . GLN A 1 79 ? -3.881 -5.429 1.968 1.00 91.31 79 GLN A C 1
ATOM 622 O O . GLN A 1 79 ? -2.929 -4.766 1.560 1.00 91.31 79 GLN A O 1
ATOM 627 N N . THR A 1 80 ? -3.724 -6.646 2.499 1.00 91.38 80 THR A N 1
ATOM 628 C CA . THR A 1 80 ? -2.412 -7.282 2.676 1.00 91.38 80 THR A CA 1
ATOM 629 C C . THR A 1 80 ? -1.712 -7.514 1.348 1.00 91.38 80 THR A C 1
ATOM 631 O O . THR A 1 80 ? -0.591 -7.040 1.150 1.00 91.38 80 THR A O 1
ATOM 634 N N . ARG A 1 81 ? -2.399 -8.148 0.392 1.00 92.50 81 ARG A N 1
ATOM 635 C CA . ARG A 1 81 ? -1.846 -8.382 -0.950 1.00 92.50 81 ARG A CA 1
ATOM 636 C C . ARG A 1 81 ? -1.515 -7.068 -1.655 1.00 92.50 81 ARG A C 1
ATOM 638 O O . ARG A 1 81 ? -0.472 -6.952 -2.299 1.00 92.50 81 ARG A O 1
ATOM 645 N N . ALA A 1 82 ? -2.389 -6.067 -1.543 1.00 91.88 82 ALA A N 1
ATOM 646 C CA . ALA A 1 82 ? -2.169 -4.763 -2.153 1.00 91.88 82 ALA A CA 1
ATOM 647 C C . ALA A 1 82 ? -0.973 -4.029 -1.521 1.00 91.88 82 ALA A C 1
ATOM 649 O O . ALA A 1 82 ? -0.179 -3.422 -2.245 1.00 91.88 82 ALA A O 1
ATOM 650 N N . ALA A 1 83 ? -0.810 -4.110 -0.197 1.00 93.31 83 ALA A N 1
ATOM 651 C CA . ALA A 1 83 ? 0.279 -3.473 0.535 1.00 93.31 83 ALA A CA 1
ATOM 652 C C . ALA A 1 83 ? 1.633 -4.106 0.197 1.00 93.31 83 ALA A C 1
ATOM 654 O O . ALA A 1 83 ? 2.598 -3.388 -0.065 1.00 93.31 83 ALA A O 1
ATOM 655 N N . GLU A 1 84 ? 1.702 -5.435 0.139 1.00 93.00 84 GLU A N 1
ATOM 656 C CA . GLU A 1 84 ? 2.912 -6.168 -0.249 1.00 93.00 84 GLU A CA 1
ATOM 657 C C . GLU A 1 84 ? 3.316 -5.857 -1.693 1.00 93.00 84 GLU A C 1
ATOM 659 O O . GLU A 1 84 ? 4.469 -5.503 -1.962 1.00 93.00 84 GLU A O 1
ATOM 664 N N . HIS A 1 85 ? 2.347 -5.886 -2.612 1.00 92.19 85 HIS A N 1
ATOM 665 C CA . HIS A 1 85 ? 2.576 -5.559 -4.016 1.00 92.19 85 HIS A CA 1
ATOM 666 C C . HIS A 1 85 ? 3.043 -4.107 -4.200 1.00 92.19 85 HIS A C 1
ATOM 668 O O . HIS A 1 85 ? 4.009 -3.854 -4.917 1.00 92.19 85 HIS A O 1
ATOM 674 N N . PHE A 1 86 ? 2.415 -3.137 -3.528 1.00 93.25 86 PHE A N 1
ATOM 675 C CA . PHE A 1 86 ? 2.853 -1.738 -3.569 1.00 93.25 86 PHE A CA 1
ATOM 676 C C . PHE A 1 86 ? 4.242 -1.541 -2.944 1.00 93.25 86 PHE A C 1
ATOM 678 O O . PHE A 1 86 ? 5.085 -0.841 -3.512 1.00 93.25 86 PHE A O 1
ATOM 685 N N . GLY A 1 87 ? 4.514 -2.203 -1.815 1.00 91.38 87 GLY A N 1
ATOM 686 C CA . GLY A 1 87 ? 5.810 -2.180 -1.141 1.00 91.38 87 GLY A CA 1
ATOM 687 C C . GLY A 1 87 ? 6.961 -2.612 -2.052 1.00 91.38 87 GLY A C 1
ATOM 688 O O . GLY A 1 87 ? 8.041 -2.020 -2.001 1.00 91.38 87 GLY A O 1
ATOM 689 N N . PHE A 1 88 ? 6.724 -3.566 -2.956 1.00 90.19 88 PHE A N 1
ATOM 690 C CA . PHE A 1 88 ? 7.708 -3.986 -3.954 1.00 90.19 88 PHE A CA 1
ATOM 691 C C . PHE A 1 88 ? 8.086 -2.867 -4.941 1.00 90.19 88 PHE A C 1
ATOM 693 O O . PHE A 1 88 ? 9.242 -2.762 -5.344 1.00 90.19 88 PHE A O 1
ATOM 700 N N . PHE A 1 89 ? 7.166 -1.972 -5.299 1.00 89.38 89 PHE A N 1
ATOM 701 C CA . PHE A 1 89 ? 7.445 -0.877 -6.242 1.00 89.38 89 PHE A CA 1
ATOM 702 C C . PHE A 1 89 ? 7.911 0.420 -5.574 1.00 89.38 89 PHE A C 1
ATOM 704 O O . PHE A 1 89 ? 8.226 1.398 -6.259 1.00 89.38 89 PHE A O 1
ATOM 711 N N . LEU A 1 90 ? 7.991 0.452 -4.242 1.00 89.38 90 LEU A N 1
ATOM 712 C CA . LEU A 1 90 ? 8.536 1.601 -3.534 1.00 89.38 90 LEU A CA 1
ATOM 713 C C . LEU A 1 90 ? 10.063 1.697 -3.695 1.00 89.38 90 LEU A C 1
ATOM 715 O O . LEU A 1 90 ? 10.754 0.674 -3.688 1.00 89.38 90 LEU A O 1
ATOM 719 N N . PRO A 1 91 ? 10.622 2.922 -3.756 1.00 87.69 91 PRO A N 1
ATOM 720 C CA . PRO A 1 91 ? 12.060 3.134 -3.633 1.00 87.69 91 PRO A CA 1
ATOM 721 C C . PRO A 1 91 ? 12.594 2.556 -2.319 1.00 87.69 91 PRO A C 1
ATOM 723 O O . PRO A 1 91 ? 11.930 2.665 -1.288 1.00 87.69 91 PRO A O 1
ATOM 726 N N . LEU A 1 92 ? 13.822 2.025 -2.314 1.00 85.62 92 LEU A N 1
ATOM 727 C CA . LEU A 1 92 ? 14.430 1.386 -1.133 1.00 85.62 92 LEU A CA 1
ATOM 728 C C . LEU A 1 92 ? 14.368 2.257 0.134 1.00 85.62 92 LEU A C 1
ATOM 730 O O . LEU A 1 92 ? 14.049 1.759 1.213 1.00 85.62 92 LEU A O 1
ATOM 734 N N . ARG A 1 93 ? 14.587 3.572 -0.009 1.00 87.00 93 ARG A N 1
ATOM 735 C CA . ARG A 1 93 ? 14.501 4.547 1.095 1.00 87.00 93 ARG A CA 1
ATOM 736 C C . ARG A 1 93 ? 13.099 4.631 1.715 1.00 87.00 93 ARG A C 1
ATOM 738 O O . ARG A 1 93 ? 12.975 4.878 2.907 1.00 87.00 93 ARG A O 1
ATOM 745 N N . GLN A 1 94 ? 12.049 4.413 0.922 1.00 89.44 94 GLN A N 1
ATOM 746 C CA . GLN A 1 94 ? 10.654 4.462 1.371 1.00 89.44 94 GLN A CA 1
ATOM 747 C C . GLN A 1 94 ? 10.143 3.093 1.836 1.00 89.44 94 GLN A C 1
ATOM 749 O O . GLN A 1 94 ? 9.283 3.051 2.712 1.00 89.44 94 GLN A O 1
ATOM 754 N N . ARG A 1 95 ? 10.694 1.983 1.315 1.00 90.69 95 ARG A N 1
ATOM 755 C CA . ARG A 1 95 ? 10.277 0.617 1.682 1.00 90.69 95 ARG A CA 1
ATOM 756 C C . ARG A 1 95 ? 10.353 0.366 3.181 1.00 90.69 95 ARG A C 1
ATOM 758 O O . ARG A 1 95 ? 9.365 -0.062 3.752 1.00 90.69 95 ARG A O 1
ATOM 765 N N . LYS A 1 96 ? 11.476 0.685 3.839 1.00 90.19 96 LYS A N 1
ATOM 766 C CA . LYS A 1 96 ? 11.631 0.450 5.290 1.00 90.19 96 LYS A CA 1
ATOM 767 C C . LYS A 1 96 ? 10.557 1.173 6.111 1.00 90.19 96 LYS A C 1
ATOM 769 O O . LYS A 1 96 ? 9.944 0.580 6.994 1.00 90.19 96 LYS A O 1
ATOM 774 N N . ALA A 1 97 ? 10.307 2.443 5.792 1.00 91.88 97 ALA A N 1
ATOM 775 C CA . ALA A 1 97 ? 9.300 3.249 6.475 1.00 91.88 97 ALA A CA 1
ATOM 776 C C . ALA A 1 97 ? 7.873 2.742 6.203 1.00 91.88 97 ALA A C 1
ATOM 778 O O . ALA A 1 97 ? 7.063 2.673 7.126 1.00 91.88 97 ALA A O 1
ATOM 779 N N . PHE A 1 98 ? 7.586 2.335 4.964 1.00 93.81 98 PHE A N 1
ATOM 780 C CA . PHE A 1 98 ? 6.316 1.718 4.593 1.00 93.81 98 PHE A CA 1
ATOM 781 C C . PHE A 1 98 ? 6.097 0.390 5.322 1.00 93.81 98 PHE A C 1
ATOM 783 O O . PHE A 1 98 ? 5.064 0.213 5.956 1.00 93.81 98 PHE A O 1
ATOM 790 N N . THR A 1 99 ? 7.081 -0.512 5.307 1.00 92.00 99 THR A N 1
ATOM 791 C CA . THR A 1 99 ? 7.016 -1.802 6.003 1.00 92.00 99 THR A CA 1
ATOM 792 C C . THR A 1 99 ? 6.796 -1.611 7.499 1.00 92.00 99 THR A C 1
ATOM 794 O O . THR A 1 99 ? 5.985 -2.321 8.082 1.00 92.00 99 THR A O 1
ATOM 797 N N . LYS A 1 100 ? 7.447 -0.621 8.125 1.00 92.88 100 LYS A N 1
ATOM 798 C CA . LYS A 1 100 ? 7.206 -0.282 9.535 1.00 92.88 100 LYS A CA 1
ATOM 799 C C . LYS A 1 100 ? 5.757 0.161 9.773 1.00 92.88 100 LYS A C 1
ATOM 801 O O . LYS A 1 100 ? 5.124 -0.333 10.700 1.00 92.88 100 LYS A O 1
ATOM 806 N N . ALA A 1 101 ? 5.223 1.054 8.937 1.00 91.06 101 ALA A N 1
ATOM 807 C CA . ALA A 1 101 ? 3.835 1.510 9.043 1.00 91.06 101 ALA A CA 1
ATOM 808 C C . ALA A 1 101 ? 2.827 0.367 8.818 1.00 91.06 101 ALA A C 1
ATOM 810 O O . ALA A 1 101 ? 1.864 0.232 9.573 1.00 91.06 101 ALA A O 1
ATOM 811 N N . TRP A 1 102 ? 3.085 -0.483 7.822 1.00 93.50 102 TRP A N 1
ATOM 812 C CA . TRP A 1 102 ? 2.276 -1.655 7.502 1.00 93.50 102 TRP A CA 1
ATOM 813 C C . TRP A 1 102 ? 2.291 -2.689 8.632 1.00 93.50 102 TRP A C 1
ATOM 815 O O . TRP A 1 102 ? 1.240 -3.155 9.064 1.00 93.50 102 TRP A O 1
ATOM 825 N N . ASN A 1 103 ? 3.469 -3.007 9.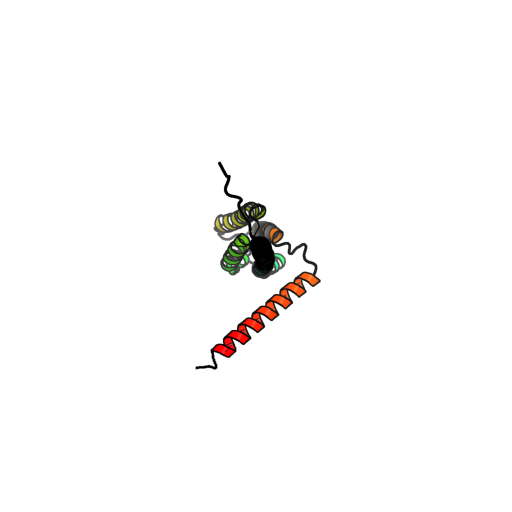171 1.00 90.50 103 ASN A N 1
ATOM 826 C CA . ASN A 1 103 ? 3.600 -3.943 10.282 1.00 90.50 103 ASN A CA 1
ATOM 827 C C . ASN A 1 103 ? 2.931 -3.418 11.554 1.00 90.50 103 ASN A C 1
ATOM 829 O O . ASN A 1 103 ? 2.279 -4.201 12.231 1.00 90.50 103 ASN A O 1
ATOM 833 N N . ALA A 1 104 ? 3.008 -2.115 11.840 1.00 87.75 104 ALA A N 1
ATOM 834 C CA . ALA A 1 104 ? 2.303 -1.528 12.979 1.00 87.75 104 ALA A CA 1
ATOM 835 C C . ALA A 1 104 ? 0.774 -1.685 12.861 1.00 87.75 104 ALA A C 1
ATOM 837 O O . ALA A 1 104 ? 0.108 -1.993 13.846 1.00 87.75 104 ALA A O 1
ATOM 838 N N . TYR A 1 105 ? 0.217 -1.528 11.654 1.00 87.69 105 TYR A N 1
ATOM 839 C CA . TYR A 1 105 ? -1.204 -1.787 11.398 1.00 87.69 105 TYR A CA 1
ATOM 840 C C . TYR A 1 105 ? -1.556 -3.276 11.551 1.00 87.69 105 TYR A C 1
ATOM 842 O O . TYR A 1 105 ? -2.488 -3.604 12.280 1.00 87.69 105 TYR A O 1
ATOM 850 N N . LYS A 1 106 ? -0.776 -4.187 10.947 1.00 85.56 106 LYS A N 1
ATOM 851 C CA . LYS A 1 106 ? -0.989 -5.645 11.061 1.00 85.56 106 LYS A CA 1
ATOM 852 C C . LYS A 1 106 ? -0.884 -6.156 12.496 1.00 85.56 106 LYS A C 1
ATOM 854 O O . LYS A 1 106 ? -1.698 -6.972 12.918 1.00 85.56 106 LYS A O 1
ATOM 859 N N . GLN A 1 107 ? 0.121 -5.692 13.235 1.00 83.38 107 GLN A N 1
ATOM 860 C CA . GLN A 1 107 ? 0.338 -6.065 14.627 1.00 83.38 107 GLN A CA 1
ATOM 861 C C . GLN A 1 107 ? -0.872 -5.666 15.463 1.00 83.38 107 GLN A C 1
ATOM 863 O O . GLN A 1 107 ? -1.419 -6.501 16.164 1.00 83.38 107 GLN A O 1
ATOM 868 N N . LYS A 1 108 ? -1.369 -4.437 15.312 1.00 73.62 108 LYS A N 1
ATOM 869 C CA . LYS A 1 108 ? -2.550 -3.977 16.050 1.00 73.62 108 LYS A CA 1
ATOM 870 C C . LYS A 1 108 ? -3.847 -4.642 15.612 1.00 73.62 108 LYS A C 1
ATOM 872 O O . LYS A 1 108 ? -4.717 -4.870 16.444 1.00 73.62 108 LYS A O 1
ATOM 877 N N . TYR A 1 109 ? -3.961 -5.005 14.342 1.00 71.75 109 TYR A N 1
ATOM 878 C CA . TYR A 1 109 ? -5.043 -5.864 13.875 1.00 71.75 109 TYR A CA 1
ATOM 879 C C . TYR A 1 109 ? -4.995 -7.260 14.535 1.00 71.75 109 TYR A C 1
ATOM 881 O O . TYR A 1 109 ? -6.038 -7.827 14.834 1.00 71.75 109 TYR A O 1
ATOM 889 N N . SER A 1 110 ? -3.798 -7.791 14.811 1.00 70.44 110 SER A N 1
ATOM 890 C CA . SER A 1 110 ? -3.597 -9.132 15.390 1.00 70.44 110 SER A CA 1
ATOM 891 C C . SER A 1 110 ? -3.653 -9.170 16.926 1.00 70.44 110 SER A C 1
ATOM 893 O O . SER A 1 110 ? -4.170 -10.125 17.497 1.00 70.44 110 SER A O 1
ATOM 895 N N . GLU A 1 111 ? -3.106 -8.153 17.599 1.00 68.50 111 GLU A N 1
ATOM 896 C CA . GLU A 1 111 ? -3.071 -8.013 19.067 1.00 68.50 111 GLU A CA 1
ATOM 897 C C . GLU A 1 111 ? -4.458 -7.824 19.652 1.00 68.50 111 GLU A C 1
ATOM 899 O O . GLU A 1 111 ? -4.768 -8.321 20.732 1.00 68.50 111 GLU A O 1
ATOM 904 N N . ASN A 1 112 ? -5.309 -7.123 18.919 1.00 60.66 112 ASN A N 1
ATOM 905 C CA . ASN A 1 112 ? -6.698 -7.053 19.271 1.00 60.66 112 ASN A CA 1
ATOM 906 C C . ASN A 1 112 ? -7.385 -8.357 18.830 1.00 60.66 112 ASN A C 1
ATOM 908 O O . ASN A 1 112 ? -8.135 -8.386 17.863 1.00 60.66 112 ASN A O 1
ATOM 912 N N . LYS A 1 113 ? -7.154 -9.469 19.536 1.00 52.09 113 LYS A N 1
ATOM 913 C CA . LYS A 1 113 ? -8.136 -10.564 19.558 1.00 52.09 113 LYS A CA 1
ATOM 914 C C . LYS A 1 113 ? -9.387 -9.997 20.220 1.00 52.09 113 LYS A C 1
ATOM 916 O O . LYS A 1 113 ? -9.523 -9.994 21.436 1.00 52.09 113 LYS A O 1
ATOM 921 N N . PHE A 1 114 ? -10.216 -9.381 19.395 1.00 53.16 114 PHE A N 1
ATOM 922 C CA . PHE A 1 114 ? -11.302 -8.529 19.815 1.00 53.16 114 PHE A CA 1
ATOM 923 C C . PHE A 1 114 ? -12.462 -9.368 20.386 1.00 53.16 114 PHE A C 1
ATOM 925 O O . PHE A 1 114 ? -13.359 -9.778 19.655 1.00 53.16 114 PHE A O 1
ATOM 932 N N . SER A 1 115 ? -12.435 -9.665 21.684 1.00 44.72 115 SER A N 1
ATOM 933 C CA . SER A 1 115 ? -13.629 -10.093 22.416 1.00 44.72 115 SER A CA 1
ATOM 934 C C . SER A 1 115 ? -14.527 -8.877 22.652 1.00 44.72 115 SER A C 1
ATOM 936 O O . SER A 1 115 ? -14.004 -7.827 23.028 1.00 44.72 115 SER A O 1
ATOM 938 N N . ASP A 1 116 ? -15.832 -9.025 22.405 1.00 51.91 116 ASP A N 1
ATOM 939 C CA . ASP A 1 116 ? -16.919 -8.044 22.568 1.00 51.91 116 ASP A CA 1
ATOM 940 C C . ASP A 1 116 ? -16.504 -6.674 23.124 1.00 51.91 116 ASP A C 1
ATOM 942 O O . ASP A 1 116 ? -16.494 -6.423 24.333 1.00 51.91 116 ASP A O 1
ATOM 946 N N . ILE A 1 117 ? -16.191 -5.735 22.227 1.00 55.50 117 ILE A N 1
ATOM 947 C CA . ILE A 1 117 ? -15.989 -4.339 22.619 1.00 55.50 117 ILE A CA 1
ATOM 948 C C . ILE A 1 117 ? -17.373 -3.685 22.759 1.00 55.50 117 ILE A C 1
ATOM 950 O O . ILE A 1 117 ? -17.851 -2.962 21.880 1.00 55.50 117 ILE A O 1
ATOM 954 N N . GLY A 1 118 ? -18.034 -3.979 23.881 1.00 55.66 118 GLY A N 1
ATOM 955 C CA . GLY A 1 118 ? -19.368 -3.473 24.217 1.00 55.66 118 GLY A CA 1
ATOM 956 C C . GLY A 1 118 ? -19.421 -1.958 24.450 1.00 55.66 118 GLY A C 1
ATOM 957 O O . GLY A 1 118 ? -20.442 -1.325 24.178 1.00 55.66 118 GLY A O 1
ATOM 958 N N . GLU A 1 119 ? -18.311 -1.331 24.848 1.00 68.81 119 GLU A N 1
ATOM 959 C CA . GLU A 1 119 ? -18.261 0.107 25.140 1.00 68.81 119 GLU A CA 1
ATOM 960 C C . GLU A 1 119 ? -18.048 0.961 23.879 1.00 68.81 119 GLU A C 1
ATOM 962 O O . GLU A 1 119 ? -17.074 0.796 23.137 1.00 68.81 119 GLU A O 1
ATOM 967 N N . ARG A 1 120 ? -18.949 1.929 23.670 1.00 69.00 120 ARG A N 1
ATOM 968 C CA . ARG A 1 120 ? -18.917 2.902 22.564 1.00 69.00 120 ARG A CA 1
ATOM 969 C C . ARG A 1 120 ? -17.567 3.624 22.448 1.00 69.00 120 ARG A C 1
ATOM 971 O O . ARG A 1 120 ? -17.037 3.731 21.346 1.00 69.00 120 ARG A O 1
ATOM 978 N N . ASP A 1 121 ? -16.974 4.022 23.572 1.00 70.69 121 ASP A N 1
ATOM 979 C CA . ASP A 1 121 ? -15.701 4.756 23.607 1.00 70.69 121 ASP A CA 1
ATOM 980 C C . ASP A 1 121 ? -14.519 3.922 23.100 1.00 70.69 121 ASP A C 1
ATOM 982 O O . ASP A 1 121 ? -13.642 4.419 22.386 1.00 70.69 121 ASP A O 1
ATOM 986 N N . LYS A 1 122 ? -14.516 2.619 23.400 1.00 72.88 122 LYS A N 1
ATOM 987 C CA . LYS A 1 122 ? -13.499 1.687 22.904 1.00 72.88 122 LYS A CA 1
ATOM 988 C C . LYS A 1 122 ? -13.645 1.466 21.392 1.00 72.88 122 LYS A C 1
ATOM 990 O O . LYS A 1 122 ? -12.633 1.423 20.689 1.00 72.88 122 LYS A O 1
ATOM 995 N N . ARG A 1 123 ? -14.880 1.407 20.868 1.00 71.75 123 ARG A N 1
ATOM 996 C CA . ARG A 1 123 ? -15.139 1.333 19.414 1.00 71.75 123 ARG A CA 1
ATOM 997 C C . ARG A 1 123 ? -14.673 2.590 18.683 1.00 71.75 123 ARG A C 1
ATOM 999 O O . ARG A 1 123 ? -14.019 2.479 17.645 1.00 71.75 123 ARG A O 1
ATOM 1006 N N . ASP A 1 124 ? -14.951 3.768 19.235 1.00 76.19 124 ASP A N 1
ATOM 1007 C CA . ASP A 1 124 ? -14.528 5.042 18.646 1.00 76.19 124 ASP A CA 1
ATOM 1008 C C . ASP A 1 124 ? -13.007 5.238 18.693 1.00 76.19 124 ASP A C 1
ATOM 1010 O O . ASP A 1 124 ? -12.406 5.715 17.724 1.00 76.19 124 ASP A O 1
ATOM 1014 N N . SER A 1 125 ? -12.361 4.825 19.786 1.00 78.75 125 SER A N 1
ATOM 1015 C CA . SER A 1 125 ? -10.900 4.824 19.903 1.00 78.75 125 SER A CA 1
ATOM 1016 C C . SER A 1 125 ? -10.254 3.921 18.847 1.00 78.75 125 SER A C 1
ATOM 1018 O O . SER A 1 125 ? -9.358 4.353 18.115 1.00 78.75 125 SER A O 1
ATOM 1020 N N . LEU A 1 126 ? -10.777 2.701 18.677 1.00 78.81 126 LEU A N 1
ATOM 1021 C CA . LEU A 1 126 ? -10.312 1.760 17.658 1.00 78.81 126 LEU A CA 1
ATOM 1022 C C . LEU A 1 126 ? -10.500 2.303 16.235 1.00 78.81 126 LEU A C 1
ATOM 1024 O O . LEU A 1 126 ? -9.602 2.188 15.403 1.00 78.81 126 LEU A O 1
ATOM 1028 N N . ARG A 1 127 ? -11.645 2.930 15.960 1.00 79.56 127 ARG A N 1
ATOM 1029 C CA . ARG A 1 127 ? -11.971 3.545 14.665 1.00 79.56 127 ARG A CA 1
ATOM 1030 C C . ARG A 1 127 ? -10.996 4.667 14.310 1.00 79.56 127 ARG A C 1
ATOM 1032 O O . ARG A 1 127 ? -10.407 4.651 13.228 1.00 79.56 127 ARG A O 1
ATOM 1039 N N . LYS A 1 128 ? -10.762 5.606 15.237 1.00 82.06 128 LYS A N 1
ATOM 1040 C CA . LYS A 1 128 ? -9.786 6.702 15.073 1.00 82.06 128 LYS A CA 1
ATOM 1041 C C . LYS A 1 128 ? -8.372 6.164 14.866 1.00 82.06 128 LYS A C 1
ATOM 1043 O O . LYS A 1 128 ? -7.653 6.628 13.980 1.00 82.06 128 LYS A O 1
ATOM 1048 N N . PHE A 1 129 ? -7.992 5.163 15.654 1.00 83.94 129 PHE A N 1
ATOM 1049 C CA . PHE A 1 129 ? -6.709 4.487 15.527 1.00 83.94 129 PHE A CA 1
ATOM 1050 C C . PHE A 1 129 ? -6.539 3.846 14.139 1.00 83.94 129 PHE A C 1
ATOM 1052 O O . PHE A 1 129 ? -5.537 4.093 13.462 1.00 83.94 129 PHE A O 1
ATOM 1059 N N . ALA A 1 130 ? -7.530 3.076 13.685 1.00 83.44 130 ALA A N 1
ATOM 1060 C CA . ALA A 1 130 ? -7.499 2.395 12.397 1.00 83.44 130 ALA A CA 1
ATOM 1061 C C . ALA A 1 130 ? -7.381 3.388 11.236 1.00 83.44 130 ALA A C 1
ATOM 1063 O O . ALA A 1 130 ? -6.487 3.248 10.402 1.00 83.44 130 ALA A O 1
ATOM 1064 N N . LEU A 1 131 ? -8.207 4.440 11.228 1.00 84.00 131 LEU A N 1
ATOM 1065 C CA . LEU A 1 131 ? -8.131 5.510 10.231 1.00 84.00 131 LEU A CA 1
ATOM 1066 C C . LEU A 1 131 ? -6.742 6.157 10.207 1.00 84.00 131 LEU A C 1
ATOM 1068 O O . LEU A 1 131 ? -6.145 6.293 9.140 1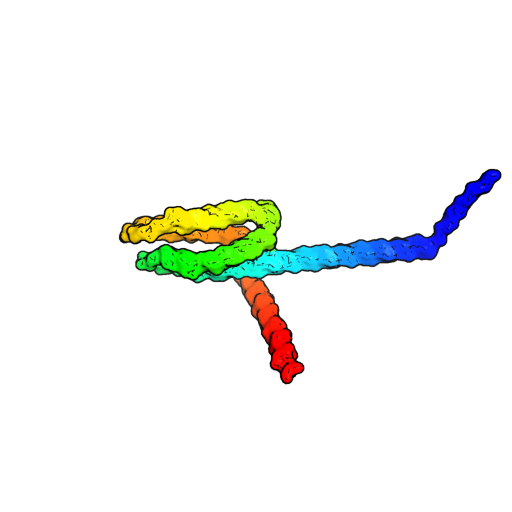.00 84.00 131 LEU A O 1
ATOM 1072 N N . ASN A 1 132 ? -6.176 6.492 11.370 1.00 86.00 132 ASN A N 1
ATOM 1073 C CA . ASN A 1 132 ? -4.840 7.081 11.449 1.00 86.00 132 ASN A CA 1
ATOM 1074 C C . ASN A 1 132 ? -3.756 6.157 10.861 1.00 86.00 132 ASN A C 1
ATOM 1076 O O . ASN A 1 132 ? -2.870 6.610 10.132 1.00 86.00 132 ASN A O 1
ATOM 1080 N N . HIS A 1 133 ? -3.820 4.854 11.136 1.00 88.31 133 HIS A N 1
ATOM 1081 C CA . HIS A 1 133 ? -2.871 3.892 10.576 1.00 88.31 133 HIS A CA 1
ATOM 1082 C C . HIS A 1 133 ? -3.042 3.704 9.067 1.00 88.31 133 HIS A C 1
ATOM 1084 O O . HIS A 1 133 ? -2.048 3.735 8.336 1.00 88.31 133 HIS A O 1
ATOM 1090 N N . ILE A 1 134 ? -4.282 3.592 8.588 1.00 88.44 134 ILE A N 1
ATOM 1091 C CA . ILE A 1 134 ? -4.594 3.511 7.159 1.00 88.44 134 ILE A CA 1
ATOM 1092 C C . ILE A 1 134 ? -4.053 4.754 6.438 1.00 88.44 134 ILE A C 1
ATOM 1094 O O . ILE A 1 134 ? -3.313 4.632 5.461 1.00 88.44 134 ILE A O 1
ATOM 1098 N N . TYR A 1 135 ? -4.307 5.958 6.955 1.00 87.56 135 TYR A N 1
ATOM 1099 C CA . TYR A 1 135 ? -3.771 7.193 6.377 1.00 87.56 135 TYR A CA 1
ATOM 1100 C C . TYR A 1 135 ? -2.236 7.249 6.409 1.00 87.56 135 TYR A C 1
ATOM 1102 O O . TYR A 1 135 ? -1.609 7.717 5.451 1.00 87.56 135 TYR A O 1
ATOM 1110 N N . ASN A 1 136 ? -1.609 6.711 7.457 1.00 88.94 136 ASN A N 1
ATOM 1111 C CA . ASN A 1 136 ? -0.155 6.590 7.545 1.00 88.94 136 ASN A CA 1
ATOM 1112 C C . ASN A 1 136 ? 0.452 5.626 6.519 1.00 88.94 136 ASN A C 1
ATOM 1114 O O . ASN A 1 136 ? 1.591 5.841 6.106 1.00 88.94 136 ASN A O 1
ATOM 1118 N N . ILE A 1 137 ? -0.276 4.596 6.092 1.00 91.31 137 ILE A N 1
ATOM 1119 C CA . ILE A 1 137 ? 0.124 3.700 4.997 1.00 91.31 137 ILE A CA 1
ATOM 1120 C C . ILE A 1 137 ? -0.105 4.393 3.649 1.00 91.31 137 ILE A C 1
ATOM 1122 O O . ILE A 1 137 ? 0.769 4.407 2.778 1.00 91.31 137 ILE A O 1
ATOM 1126 N N . LEU A 1 138 ? -1.258 5.039 3.480 1.00 89.31 138 LEU A N 1
ATOM 1127 C CA . LEU A 1 138 ? -1.635 5.670 2.218 1.00 89.31 138 LEU A CA 1
ATOM 1128 C C . LEU A 1 138 ? -0.779 6.889 1.870 1.00 89.31 138 LEU A C 1
ATOM 1130 O O . LEU A 1 138 ? -0.636 7.195 0.687 1.00 89.31 138 LEU A O 1
ATOM 1134 N N . LYS A 1 139 ? -0.121 7.551 2.830 1.00 88.88 139 LYS A N 1
ATOM 1135 C CA . LYS A 1 139 ? 0.787 8.675 2.524 1.00 88.88 139 LYS A CA 1
ATOM 1136 C C . LYS A 1 139 ? 1.922 8.299 1.563 1.00 88.88 139 LYS A C 1
ATOM 1138 O O . LYS A 1 139 ? 2.351 9.134 0.773 1.00 88.88 139 LYS A O 1
ATOM 1143 N N . PHE A 1 140 ? 2.369 7.040 1.572 1.00 88.38 140 PHE A N 1
ATOM 1144 C CA . PHE A 1 140 ? 3.445 6.552 0.700 1.00 88.38 140 PHE A CA 1
ATOM 1145 C C . PHE A 1 140 ? 3.036 6.461 -0.774 1.00 88.38 140 PHE A C 1
ATOM 1147 O O . PHE A 1 140 ? 3.890 6.493 -1.667 1.00 88.38 140 PHE A O 1
ATOM 1154 N N . THR A 1 141 ? 1.733 6.365 -1.033 1.00 84.50 141 THR A N 1
ATOM 1155 C CA . THR A 1 141 ? 1.176 6.294 -2.387 1.00 84.50 141 THR A CA 1
ATOM 1156 C C . THR A 1 141 ? 1.205 7.638 -3.113 1.00 84.50 141 THR A C 1
ATOM 1158 O O . THR A 1 141 ? 1.100 7.665 -4.333 1.00 84.50 141 THR A O 1
ATOM 1161 N N . GLY A 1 142 ? 1.345 8.754 -2.387 1.00 71.06 142 GLY A N 1
ATOM 1162 C CA . GLY A 1 142 ? 1.251 10.091 -2.971 1.00 71.06 142 GLY A CA 1
ATOM 1163 C C . GLY A 1 142 ? -0.173 10.504 -3.370 1.00 71.06 142 GLY A C 1
ATOM 1164 O O . GLY A 1 142 ? -0.348 11.593 -3.900 1.00 71.06 142 GLY A O 1
ATOM 1165 N N . TYR A 1 143 ? -1.222 9.720 -3.073 1.00 63.03 143 TYR A N 1
ATOM 1166 C CA . TYR A 1 143 ? -2.610 10.067 -3.443 1.00 63.03 143 TYR A CA 1
ATOM 1167 C C . TYR A 1 143 ? -3.198 11.301 -2.760 1.00 63.03 143 TYR A C 1
ATOM 1169 O O . TYR A 1 143 ? -4.187 11.851 -3.252 1.00 63.03 143 TYR A O 1
ATOM 1177 N N . ARG A 1 144 ? -2.572 11.784 -1.681 1.00 50.81 144 ARG A N 1
ATOM 1178 C CA . ARG A 1 144 ? -2.865 13.115 -1.125 1.00 50.81 144 ARG A CA 1
ATOM 1179 C C . ARG A 1 144 ? -2.333 14.259 -2.001 1.00 50.81 144 ARG A C 1
ATOM 1181 O O . ARG A 1 144 ? -2.860 15.356 -1.905 1.00 50.81 144 ARG A O 1
ATOM 1188 N N . GLN A 1 145 ? -1.317 14.005 -2.829 1.00 42.94 145 GLN A N 1
ATOM 1189 C CA . GLN A 1 145 ? -0.658 14.983 -3.707 1.00 42.94 145 GLN A CA 1
ATOM 1190 C C . GLN A 1 145 ? -1.182 14.957 -5.150 1.00 42.94 145 GLN A C 1
ATOM 1192 O O . GLN A 1 145 ? -0.986 15.929 -5.869 1.00 42.94 145 GLN A O 1
ATOM 1197 N N . TYR A 1 146 ? -1.869 13.891 -5.577 1.00 46.34 146 TYR A N 1
ATOM 1198 C CA . TYR A 1 146 ? -2.477 13.854 -6.907 1.00 46.34 146 TYR A CA 1
ATOM 1199 C C . TYR A 1 146 ? -3.730 14.725 -6.952 1.00 46.34 146 TYR A C 1
ATOM 1201 O O . TYR A 1 146 ? -4.719 14.464 -6.255 1.00 46.34 146 TYR A O 1
ATOM 1209 N N . THR A 1 147 ? -3.706 15.741 -7.811 1.00 47.31 147 THR A N 1
ATOM 1210 C CA . THR A 1 147 ? -4.900 16.539 -8.117 1.00 47.31 147 THR A CA 1
ATOM 1211 C C . THR A 1 147 ? -5.998 15.634 -8.690 1.00 47.31 147 THR A C 1
ATOM 1213 O O . THR A 1 147 ? -5.725 14.571 -9.256 1.00 47.31 147 THR A O 1
ATOM 1216 N N . PHE A 1 148 ? -7.267 16.035 -8.572 1.00 44.19 148 PHE A N 1
ATOM 1217 C CA . PHE A 1 148 ? -8.406 15.301 -9.148 1.00 44.19 148 PHE A CA 1
ATOM 1218 C C . PHE A 1 148 ? -8.176 14.909 -10.624 1.00 44.19 148 PHE A C 1
ATOM 1220 O O . PHE A 1 148 ? -8.490 13.793 -11.036 1.00 44.19 148 PHE A O 1
ATOM 1227 N N . ARG A 1 149 ? -7.507 15.779 -11.394 1.00 43.34 149 ARG A N 1
ATOM 1228 C CA . ARG A 1 149 ? -7.085 15.519 -12.779 1.00 43.34 149 ARG A CA 1
ATOM 1229 C C . ARG A 1 149 ? -6.132 14.334 -12.925 1.00 43.34 149 ARG A C 1
ATOM 1231 O O . ARG A 1 149 ? -6.302 13.537 -13.842 1.00 43.34 149 ARG A O 1
ATOM 1238 N N . GLU A 1 150 ? -5.140 14.198 -12.054 1.00 49.19 150 GLU A N 1
ATOM 1239 C CA . GLU A 1 150 ? -4.187 13.083 -12.111 1.00 49.19 150 GLU A CA 1
ATOM 1240 C C . GLU A 1 150 ? -4.844 11.766 -11.700 1.00 49.19 150 GLU A C 1
ATOM 1242 O O . GLU A 1 150 ? -4.585 10.737 -12.325 1.00 49.19 150 GLU A O 1
ATOM 1247 N N . LYS A 1 151 ? -5.781 11.812 -10.743 1.00 52.38 151 LYS A N 1
ATOM 1248 C CA . LYS A 1 151 ? -6.619 10.660 -10.378 1.00 52.38 151 LYS A CA 1
ATOM 1249 C C . LYS A 1 151 ? -7.444 10.172 -11.572 1.00 52.38 151 LYS A C 1
ATOM 1251 O O . LYS A 1 151 ? -7.428 8.978 -11.862 1.00 52.38 151 LYS A O 1
ATOM 1256 N N . ILE A 1 152 ? -8.077 11.085 -12.316 1.00 56.66 152 ILE A N 1
ATOM 1257 C CA . ILE A 1 152 ? -8.812 10.751 -13.548 1.00 56.66 152 ILE A CA 1
ATOM 1258 C C . ILE A 1 152 ? -7.878 10.205 -14.629 1.00 56.66 152 ILE A C 1
ATOM 1260 O O . ILE A 1 152 ? -8.215 9.219 -15.274 1.00 56.66 152 ILE A O 1
ATOM 1264 N N . LYS A 1 153 ? -6.696 10.799 -14.823 1.00 58.84 153 LYS A N 1
ATOM 1265 C CA . LYS A 1 153 ? -5.749 10.374 -15.868 1.00 58.84 153 LYS A CA 1
ATOM 1266 C C . LYS A 1 153 ? -5.229 8.952 -15.629 1.00 58.84 153 LYS A C 1
ATOM 1268 O O . LYS A 1 153 ? -5.116 8.169 -16.570 1.00 58.84 153 LYS A O 1
ATOM 1273 N N . ILE A 1 154 ? -4.961 8.605 -14.370 1.00 60.06 154 ILE A N 1
ATOM 1274 C CA . ILE A 1 154 ? -4.567 7.249 -13.962 1.00 60.06 154 ILE A CA 1
ATOM 1275 C C . ILE A 1 154 ? -5.732 6.270 -14.158 1.00 60.06 154 ILE A C 1
ATOM 1277 O O . ILE A 1 154 ? -5.534 5.200 -14.733 1.00 60.06 154 ILE A O 1
ATOM 1281 N N . LEU A 1 155 ? -6.950 6.656 -13.761 1.00 59.19 155 LEU A N 1
ATOM 1282 C CA . LEU A 1 155 ? -8.157 5.848 -13.962 1.00 59.19 155 LEU A CA 1
ATOM 1283 C C . LEU A 1 155 ? -8.394 5.551 -15.454 1.00 59.19 155 LEU A C 1
ATOM 1285 O O . LEU A 1 155 ? -8.604 4.402 -15.836 1.00 59.19 155 LEU A O 1
ATOM 1289 N N . TRP A 1 156 ? -8.274 6.572 -16.307 1.00 63.72 156 TRP A N 1
ATOM 1290 C CA . TRP A 1 156 ? -8.422 6.454 -17.759 1.00 63.72 156 TRP A CA 1
ATOM 1291 C C . TRP A 1 156 ? -7.365 5.540 -18.387 1.00 63.72 156 TRP A C 1
ATOM 1293 O O . TRP A 1 156 ? -7.683 4.725 -19.255 1.00 63.72 156 TRP A O 1
ATOM 1303 N N . ASN A 1 157 ? -6.112 5.633 -17.936 1.00 66.81 157 ASN A N 1
ATOM 1304 C CA . ASN A 1 157 ? -5.042 4.755 -18.410 1.00 66.81 157 ASN A CA 1
ATOM 1305 C C . ASN A 1 157 ? -5.278 3.293 -18.011 1.00 66.81 157 ASN A C 1
ATOM 1307 O O . ASN A 1 157 ? -5.056 2.398 -18.828 1.00 66.81 157 ASN A O 1
ATOM 1311 N N . ASN A 1 158 ? -5.790 3.047 -16.804 1.00 63.44 158 ASN A N 1
ATOM 1312 C CA . ASN A 1 158 ? -6.125 1.700 -16.345 1.00 63.44 158 ASN A CA 1
ATOM 1313 C C . ASN A 1 158 ? -7.316 1.111 -17.114 1.00 63.44 158 ASN A C 1
ATOM 1315 O O . ASN A 1 158 ? -7.267 -0.054 -17.503 1.00 63.44 158 ASN A O 1
ATOM 1319 N N . ILE A 1 159 ? -8.346 1.914 -17.408 1.00 67.81 159 ILE A N 1
ATOM 1320 C CA . ILE A 1 159 ? -9.471 1.500 -18.262 1.00 67.81 159 ILE A CA 1
ATOM 1321 C C . ILE A 1 159 ? -8.968 1.134 -19.664 1.00 67.81 159 ILE A C 1
ATOM 1323 O O . ILE A 1 159 ? -9.272 0.04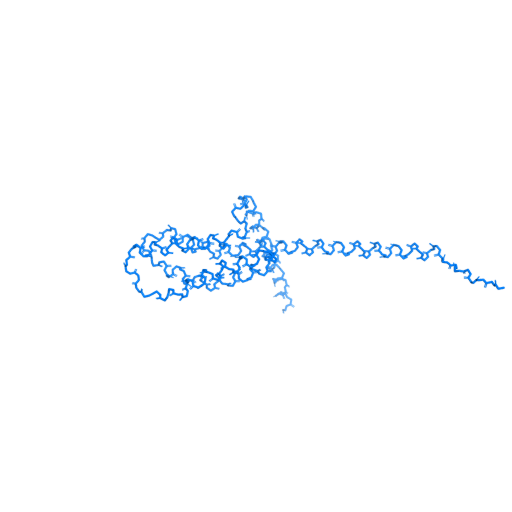6 -20.153 1.00 67.81 159 ILE A O 1
ATOM 1327 N N . LYS A 1 160 ? -8.121 1.971 -20.281 1.00 68.69 160 LYS A N 1
ATOM 1328 C CA . LYS A 1 160 ? -7.508 1.665 -21.587 1.00 68.69 160 LYS A CA 1
ATOM 1329 C C . LYS A 1 160 ? -6.698 0.369 -21.569 1.00 68.69 160 LYS A C 1
ATOM 1331 O O . LYS A 1 160 ? -6.815 -0.430 -22.495 1.00 68.69 160 LYS A O 1
ATOM 1336 N N . LEU A 1 161 ? -5.889 0.143 -20.533 1.00 61.62 161 LEU A N 1
ATOM 1337 C CA . LEU A 1 161 ? -5.097 -1.083 -20.387 1.00 61.62 161 LEU A CA 1
ATOM 1338 C C . LEU A 1 161 ? -5.980 -2.325 -20.229 1.00 61.62 161 LEU A C 1
ATOM 1340 O O . LEU A 1 161 ? -5.666 -3.367 -20.804 1.00 61.62 161 LEU A O 1
ATOM 1344 N N . LYS A 1 162 ? -7.089 -2.212 -19.489 1.00 65.38 162 LYS A N 1
ATOM 1345 C CA . LYS A 1 162 ? -8.047 -3.305 -19.294 1.00 65.38 162 LYS A CA 1
ATOM 1346 C C . LYS A 1 162 ? -8.764 -3.642 -20.601 1.00 65.38 162 LYS A C 1
ATOM 1348 O O . LYS A 1 162 ? -8.725 -4.794 -21.007 1.00 65.38 162 LYS A O 1
ATOM 1353 N N . ILE A 1 163 ? -9.273 -2.634 -21.317 1.00 66.31 163 ILE A N 1
ATOM 1354 C CA . ILE A 1 163 ? -9.879 -2.796 -22.652 1.00 66.31 163 ILE A CA 1
ATOM 1355 C C . ILE A 1 163 ? -8.891 -3.454 -23.621 1.00 66.31 163 ILE A C 1
ATOM 1357 O O . ILE A 1 163 ? -9.252 -4.388 -24.330 1.00 66.31 163 ILE A O 1
ATOM 1361 N N . LYS A 1 164 ? -7.624 -3.023 -23.621 1.00 66.50 164 LYS A N 1
ATOM 1362 C CA . LYS A 1 164 ? -6.596 -3.590 -24.503 1.00 66.50 164 LYS A CA 1
ATOM 1363 C C . LYS A 1 164 ? -6.292 -5.058 -24.183 1.00 66.50 164 LYS A C 1
ATOM 1365 O O . LYS A 1 164 ? -6.127 -5.847 -25.106 1.00 66.50 164 LYS A O 1
ATOM 1370 N N . LYS A 1 165 ? -6.256 -5.441 -22.901 1.00 63.97 165 LYS A N 1
ATOM 1371 C CA . LYS A 1 165 ? -6.094 -6.845 -22.484 1.00 63.97 165 LYS A CA 1
ATOM 1372 C C . LYS A 1 165 ? -7.309 -7.700 -22.845 1.00 63.97 165 LYS A C 1
ATOM 1374 O O . LYS A 1 165 ? -7.124 -8.795 -23.361 1.00 63.97 165 LYS A O 1
ATOM 1379 N N . THR A 1 166 ? -8.526 -7.198 -22.632 1.00 64.62 166 THR A N 1
ATOM 1380 C CA . THR A 1 166 ? -9.759 -7.909 -23.008 1.00 64.62 166 THR A CA 1
ATOM 1381 C C . THR A 1 166 ? -9.854 -8.089 -24.526 1.00 64.62 166 THR A C 1
ATOM 1383 O O . THR A 1 166 ? -10.204 -9.168 -24.989 1.00 64.62 166 THR A O 1
ATOM 1386 N N . ALA A 1 167 ? -9.452 -7.082 -25.308 1.00 60.66 167 ALA A N 1
ATOM 1387 C CA . ALA A 1 167 ? -9.380 -7.182 -26.765 1.00 60.66 167 ALA A CA 1
ATOM 1388 C C . ALA A 1 167 ? -8.338 -8.215 -27.234 1.00 60.66 167 ALA A C 1
ATOM 1390 O O . ALA A 1 167 ? -8.579 -8.933 -28.194 1.00 60.66 167 ALA A O 1
ATOM 1391 N N . GLN A 1 168 ? -7.199 -8.337 -26.545 1.00 58.09 168 GLN A N 1
ATOM 1392 C CA . GLN A 1 168 ? -6.187 -9.351 -26.866 1.00 58.09 168 GLN A CA 1
ATOM 1393 C C . GLN A 1 168 ? -6.633 -10.774 -26.493 1.00 58.09 168 GLN A C 1
ATOM 1395 O O . GLN A 1 168 ? -6.346 -11.707 -27.233 1.00 58.09 168 GLN A O 1
ATOM 1400 N N . GLN A 1 169 ? -7.373 -10.944 -25.395 1.00 57.62 169 GLN A N 1
ATOM 1401 C CA . GLN A 1 169 ? -7.923 -12.245 -24.990 1.00 57.62 169 GLN A CA 1
ATOM 1402 C C . GLN A 1 169 ? -9.090 -12.694 -25.885 1.00 57.62 169 GLN A C 1
ATOM 1404 O O . GLN A 1 169 ? -9.178 -13.872 -26.219 1.00 57.62 169 GLN A O 1
ATOM 1409 N N . GLY A 1 170 ? -9.933 -11.763 -26.345 1.00 50.31 170 GLY A N 1
ATOM 1410 C CA . GLY A 1 170 ? -11.028 -12.057 -27.277 1.00 50.31 170 GLY A CA 1
ATOM 1411 C C . GLY A 1 170 ? -10.573 -12.446 -28.689 1.00 50.31 170 GLY A C 1
ATOM 1412 O O . GLY A 1 170 ? -11.288 -13.156 -29.383 1.00 50.31 170 GLY A O 1
ATOM 1413 N N . VAL A 1 171 ? -9.372 -12.040 -29.115 1.00 52.25 171 VAL A N 1
ATOM 1414 C CA . VAL A 1 171 ? -8.793 -12.458 -30.410 1.00 52.25 171 VAL A CA 1
ATOM 1415 C C . VAL A 1 171 ? -8.185 -13.865 -30.337 1.00 52.25 171 VAL A C 1
ATOM 1417 O O . VAL A 1 171 ? -8.074 -14.535 -31.360 1.00 52.25 171 VAL A O 1
ATOM 1420 N N . GLN A 1 172 ? -7.813 -14.332 -29.143 1.00 45.94 172 GLN A N 1
ATOM 1421 C CA . GLN A 1 172 ? -7.184 -15.641 -28.956 1.00 45.94 172 GLN A CA 1
ATOM 1422 C C . GLN A 1 172 ? -8.201 -16.771 -28.737 1.00 45.94 172 GLN A C 1
ATOM 1424 O O . GLN A 1 172 ? -7.916 -17.896 -29.114 1.00 45.94 172 GLN A O 1
ATOM 1429 N N . GLY A 1 173 ? -9.397 -16.469 -28.219 1.00 47.59 173 GLY A N 1
ATOM 1430 C CA . GLY A 1 173 ? -10.505 -17.430 -28.085 1.00 47.59 173 GLY A CA 1
ATOM 1431 C C . GLY A 1 173 ? -11.399 -17.585 -29.324 1.00 47.59 173 GLY A C 1
ATOM 1432 O O . GLY A 1 173 ? -12.443 -18.210 -29.224 1.00 47.59 173 GLY A O 1
ATOM 1433 N N . ASN A 1 174 ? -11.032 -16.980 -30.458 1.00 47.97 174 ASN A N 1
ATOM 1434 C CA . ASN A 1 174 ? -11.786 -17.034 -31.722 1.00 47.97 174 ASN A CA 1
ATOM 1435 C C . ASN A 1 174 ? -10.950 -17.670 -32.859 1.00 47.97 174 ASN A C 1
ATOM 1437 O O . ASN A 1 174 ? -11.207 -17.430 -34.038 1.00 47.97 174 ASN A O 1
ATOM 1441 N N . ARG A 1 175 ? -9.876 -18.386 -32.491 1.00 49.53 175 ARG A N 1
ATOM 1442 C CA . ARG A 1 175 ? -8.955 -19.113 -33.385 1.00 49.53 175 ARG A CA 1
ATOM 1443 C C . ARG A 1 175 ? -8.872 -20.617 -33.083 1.00 49.53 175 ARG A C 1
ATOM 1445 O O . ARG A 1 175 ? -8.032 -21.279 -33.686 1.00 49.53 175 ARG A O 1
ATOM 1452 N N . ASP A 1 176 ? -9.749 -21.110 -32.215 1.00 46.97 176 ASP A N 1
ATOM 1453 C CA . ASP A 1 176 ? -10.047 -22.532 -32.021 1.00 46.97 176 ASP A CA 1
ATOM 1454 C C . ASP A 1 176 ? -11.479 -22.787 -32.519 1.00 46.97 176 ASP A C 1
ATOM 1456 O O . ASP A 1 176 ? -11.743 -23.899 -33.027 1.00 46.97 176 ASP A O 1
#

Nearest PDB structures (foldseek):
  3zsu-assembly1_A  TM=5.039E-01  e=7.605E-01  Thermosynechococcus vestitus BP-1
  8bd3-assembly1_u  TM=4.618E-01  e=9.821E-01  Chlorella ohadii
  1vyk-assembly1_A  TM=5.148E-01  e=2.225E+00  Spinacia oleracea
  1ory-assembly1_A  TM=3.760E-01  e=6.853E+00  Aquifex aeolicus VF5
  5uar-assembly1_A  TM=2.439E-01  e=2.225E+00  Danio rerio